Protein AF-A0A1Y2UFZ8-F1 (afdb_monomer_lite)

Radius of gyration: 57.1 Å; chains: 1; bounding box: 118×40×156 Å

Secondary structure (DSSP, 8-state):
-HHHHHHHHHHHHHHHHHHHHHHHHHHHHHHHHHHHHHHHHHHHHHHHHHHHHHHHHHHHHHHHHHHHHHHHHHHHHHHHHHHHHHHHHHHHHHHHHHHHHHHHHHHHHHHHHHHHTT---HHHHHHHHHHHHHHHHHHHTTSHHHHHHHHH-S-TT---HHHHHHHHHHHHHHHTT-HHHHHHHHHHHHHHHHTT--HHHHHHHHHHHHSTT--

Structure (mmCIF, N/CA/C/O backbone):
data_AF-A0A1Y2UFZ8-F1
#
_entry.id   AF-A0A1Y2UFZ8-F1
#
loop_
_atom_site.group_PDB
_atom_site.id
_atom_site.type_symbol
_atom_site.label_atom_id
_atom_site.label_alt_id
_atom_site.label_comp_id
_atom_site.label_asym_id
_atom_site.label_entity_id
_atom_site.label_seq_id
_atom_site.pdbx_PDB_ins_code
_atom_site.Cartn_x
_atom_site.Cartn_y
_atom_site.Cartn_z
_atom_site.occupancy
_atom_site.B_iso_or_equiv
_atom_site.auth_seq_id
_atom_site.auth_comp_id
_atom_site.auth_asym_id
_atom_site.auth_atom_id
_atom_site.pdbx_PDB_model_num
ATOM 1 N N . MET A 1 1 ? -72.849 -12.181 103.476 1.00 57.41 1 MET A N 1
ATOM 2 C CA . MET A 1 1 ? -71.500 -11.683 103.109 1.00 57.41 1 MET A CA 1
ATOM 3 C C . MET A 1 1 ? -70.470 -12.794 102.887 1.00 57.41 1 MET A C 1
ATOM 5 O O . MET A 1 1 ? -69.780 -12.738 101.881 1.00 57.41 1 MET A O 1
ATOM 9 N N . ILE A 1 2 ? -70.402 -13.834 103.729 1.00 63.91 2 ILE A N 1
ATOM 10 C CA . ILE A 1 2 ? -69.414 -14.933 103.605 1.00 63.91 2 ILE A CA 1
ATOM 11 C C . ILE A 1 2 ? -69.479 -15.689 102.257 1.00 63.91 2 ILE A C 1
ATOM 13 O O . ILE A 1 2 ? -68.446 -15.952 101.649 1.00 63.91 2 ILE A O 1
ATOM 17 N N . LEU A 1 3 ? -70.678 -15.954 101.722 1.00 63.03 3 LEU A N 1
ATOM 18 C CA . LEU A 1 3 ? -70.858 -16.612 100.413 1.00 63.03 3 LEU A CA 1
ATOM 19 C C . LEU A 1 3 ? -70.327 -15.792 99.221 1.00 63.03 3 LEU A C 1
ATOM 21 O O . LEU A 1 3 ? -69.833 -16.358 98.249 1.00 63.03 3 LEU A O 1
ATOM 25 N N . LEU A 1 4 ? -70.397 -14.459 99.293 1.00 66.31 4 LEU A N 1
ATOM 26 C CA . LEU A 1 4 ? -69.811 -13.567 98.284 1.00 66.31 4 LEU A CA 1
ATOM 27 C C . LE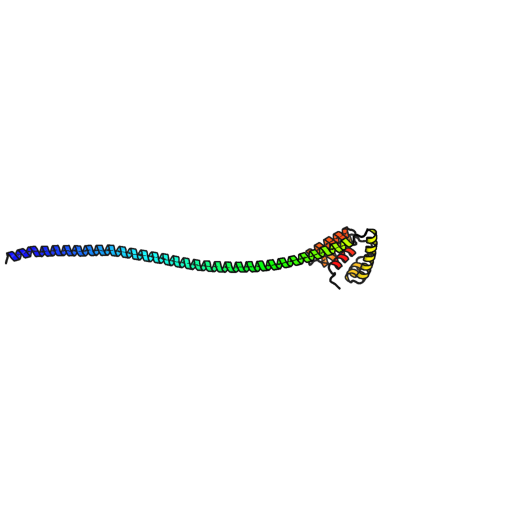U A 1 4 ? -68.279 -13.573 98.369 1.00 66.31 4 LEU A C 1
ATOM 29 O O . LEU A 1 4 ? -67.618 -13.532 97.335 1.00 66.31 4 LEU A O 1
ATOM 33 N N . PHE A 1 5 ? -67.728 -13.697 99.578 1.00 70.44 5 PHE A N 1
ATOM 34 C CA . PHE A 1 5 ? -66.286 -13.735 99.814 1.00 70.44 5 PHE A CA 1
ATOM 35 C C . PHE A 1 5 ? -65.639 -14.990 99.209 1.00 70.44 5 PHE A C 1
ATOM 37 O O . PHE A 1 5 ? -64.697 -14.875 98.432 1.00 70.44 5 PHE A O 1
ATOM 44 N N . PHE A 1 6 ? -66.206 -16.180 99.447 1.00 71.69 6 PHE A N 1
ATOM 45 C CA . PHE A 1 6 ? -65.718 -17.428 98.834 1.00 71.69 6 PHE A CA 1
ATOM 46 C C . PHE A 1 6 ? -65.830 -17.431 97.304 1.00 71.69 6 PHE A C 1
ATOM 48 O O . PHE A 1 6 ? -64.959 -17.956 96.610 1.00 71.69 6 PHE A O 1
ATOM 55 N N . ARG A 1 7 ? -66.877 -16.798 96.761 1.00 72.25 7 ARG A N 1
ATOM 56 C CA . ARG A 1 7 ? -67.083 -16.691 95.312 1.00 72.25 7 ARG A CA 1
ATOM 57 C C . ARG A 1 7 ? -66.015 -15.827 94.638 1.00 72.25 7 ARG A C 1
ATOM 59 O O . ARG A 1 7 ? -65.608 -16.138 93.521 1.00 72.25 7 ARG A O 1
ATOM 66 N N . TRP A 1 8 ? -65.550 -14.775 95.311 1.00 74.81 8 TRP A N 1
ATOM 67 C CA . TRP A 1 8 ? -64.429 -13.957 94.847 1.00 74.81 8 TRP A CA 1
ATOM 68 C C . TRP A 1 8 ? -63.075 -14.630 95.088 1.00 74.81 8 TRP A C 1
ATOM 70 O O . TRP A 1 8 ? -62.232 -14.570 94.199 1.00 74.81 8 TRP A O 1
ATOM 80 N N . LEU A 1 9 ? -62.900 -15.352 96.201 1.00 77.06 9 LEU A N 1
ATOM 81 C CA . LEU A 1 9 ? -61.668 -16.086 96.522 1.00 77.06 9 LEU A CA 1
ATOM 82 C C . LEU A 1 9 ? -61.289 -17.119 95.445 1.00 77.06 9 LEU A C 1
ATOM 84 O O . LEU A 1 9 ? -60.112 -17.306 95.167 1.00 77.06 9 LEU A O 1
ATOM 88 N N . LEU A 1 10 ? -62.283 -17.757 94.815 1.00 73.69 10 LEU A N 1
ATOM 89 C CA . LEU A 1 10 ? -62.080 -18.704 93.710 1.00 73.69 10 LEU A CA 1
ATOM 90 C C . LEU A 1 10 ? -61.987 -18.031 92.331 1.00 73.69 10 LEU A C 1
ATOM 92 O O . LEU A 1 10 ? -61.214 -18.477 91.487 1.00 73.69 10 LEU A O 1
ATOM 96 N N . ARG A 1 11 ? -62.752 -16.960 92.070 1.00 76.00 11 ARG A N 1
ATOM 97 C CA . ARG A 1 11 ? -62.773 -16.299 90.748 1.00 76.00 11 ARG A CA 1
ATOM 98 C C . ARG A 1 11 ? -61.543 -15.445 90.458 1.00 76.00 11 ARG A C 1
ATOM 100 O O . ARG A 1 11 ? -61.109 -15.413 89.312 1.00 76.00 11 ARG A O 1
ATOM 107 N N . LEU A 1 12 ? -61.011 -14.742 91.456 1.00 78.44 12 LEU A N 1
ATOM 108 C CA . LEU A 1 12 ? -59.873 -13.829 91.280 1.00 78.44 12 LEU A CA 1
ATOM 109 C C . LEU A 1 12 ? -58.597 -14.552 90.812 1.00 78.44 12 LEU A C 1
ATOM 111 O O . LEU A 1 12 ? -58.010 -14.111 89.824 1.00 78.44 12 LEU A O 1
ATOM 115 N N . PRO A 1 13 ? -58.195 -15.681 91.430 1.00 79.69 13 PRO A N 1
ATOM 116 C CA . PRO A 1 13 ? -57.039 -16.450 90.976 1.00 79.69 13 PRO A CA 1
ATOM 117 C C . PRO A 1 13 ? -57.238 -17.004 89.565 1.00 79.69 13 PRO A C 1
ATOM 119 O O . PRO A 1 13 ? -56.329 -16.933 88.747 1.00 79.69 13 PRO A O 1
ATOM 122 N N . LEU A 1 14 ? -58.442 -17.497 89.256 1.00 80.19 14 LEU A N 1
ATOM 123 C CA . LEU A 1 14 ? -58.792 -18.017 87.931 1.00 80.19 14 LEU A CA 1
ATOM 124 C C . LEU A 1 14 ? -58.700 -16.940 86.841 1.00 80.19 14 LEU A C 1
ATOM 126 O O . LEU A 1 14 ? -58.144 -17.193 85.776 1.00 80.19 14 LEU A O 1
ATOM 130 N N . LEU A 1 15 ? -59.190 -15.729 87.113 1.00 81.06 15 LEU A N 1
ATOM 131 C CA . LEU A 1 15 ? -59.093 -14.594 86.190 1.00 81.06 15 LEU A CA 1
ATOM 132 C C . LEU A 1 15 ? -57.645 -14.141 85.975 1.00 81.06 15 LEU A C 1
ATOM 134 O O . LEU A 1 15 ? -57.262 -13.862 84.841 1.00 81.06 15 LEU A O 1
ATOM 138 N N . LEU A 1 16 ? -56.832 -14.112 87.035 1.00 80.88 16 LEU A N 1
ATOM 139 C CA . LEU A 1 16 ? -55.404 -13.804 86.934 1.00 80.88 16 LEU A CA 1
ATOM 140 C C . LEU A 1 16 ? -54.656 -14.844 86.095 1.00 80.88 16 LEU A C 1
ATOM 142 O O . LEU A 1 16 ? -53.843 -14.470 85.255 1.00 80.88 16 LEU A O 1
ATOM 146 N N . LEU A 1 17 ? -54.964 -16.129 86.279 1.00 82.25 17 LEU A N 1
ATOM 147 C CA . LEU A 1 17 ? -54.323 -17.226 85.552 1.00 82.25 17 LEU A CA 1
ATOM 148 C C . LEU A 1 17 ? -54.680 -17.213 84.059 1.00 82.25 17 LEU A C 1
ATOM 150 O O . LEU A 1 17 ? -53.820 -17.394 83.203 1.00 82.25 17 LEU A O 1
ATOM 154 N N . ILE A 1 18 ? -55.944 -16.939 83.729 1.00 83.19 18 ILE A N 1
ATOM 155 C CA . ILE A 1 18 ? -56.381 -16.770 82.335 1.00 83.19 18 ILE A CA 1
ATOM 156 C C . ILE A 1 18 ? -55.729 -15.523 81.718 1.00 83.19 18 ILE A C 1
ATOM 158 O O . ILE A 1 18 ? -55.279 -15.564 80.573 1.00 83.19 18 ILE A O 1
ATOM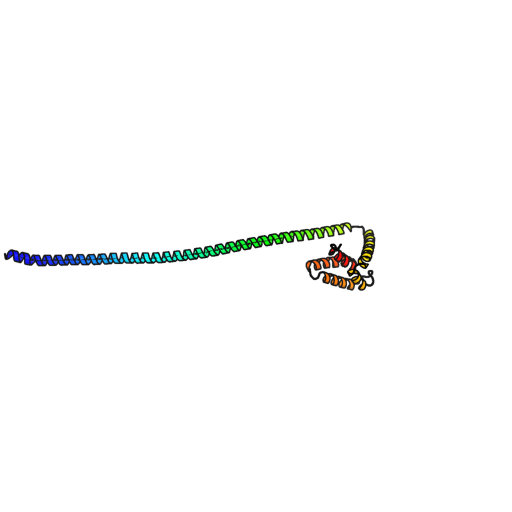 162 N N . GLY A 1 19 ? -55.625 -14.432 82.484 1.00 78.69 19 GLY A N 1
ATOM 163 C CA . GLY A 1 19 ? -54.974 -13.198 82.051 1.00 78.69 19 GLY A CA 1
ATOM 164 C C . GLY A 1 19 ? -53.490 -13.381 81.726 1.00 78.69 19 GLY A C 1
ATOM 165 O O . GLY A 1 19 ? -53.033 -12.925 80.680 1.00 78.69 19 GLY A O 1
ATOM 166 N N . THR A 1 20 ? -52.734 -14.094 82.565 1.00 81.88 20 THR A N 1
ATOM 167 C CA . THR A 1 20 ? -51.306 -14.350 82.316 1.00 81.88 20 THR A CA 1
ATOM 168 C C . THR A 1 20 ? -51.078 -15.274 81.123 1.00 81.88 20 THR A C 1
ATOM 170 O O . THR A 1 20 ? -50.155 -15.031 80.346 1.00 81.88 20 THR A O 1
ATOM 173 N N . ILE A 1 21 ? -51.938 -16.277 80.916 1.00 83.31 21 ILE A N 1
ATOM 174 C CA . ILE A 1 21 ? -51.879 -17.153 79.735 1.00 83.31 21 ILE A CA 1
ATOM 175 C C . ILE A 1 21 ? -52.144 -16.356 78.448 1.00 83.31 21 ILE A C 1
ATOM 177 O O . ILE A 1 21 ? -51.395 -16.491 77.480 1.00 83.31 21 ILE A O 1
ATOM 181 N N . LEU A 1 22 ? -53.162 -15.489 78.442 1.00 82.50 22 LEU A N 1
ATOM 182 C CA . LEU A 1 22 ? -53.485 -14.632 77.295 1.00 82.50 22 LEU A CA 1
ATOM 183 C C . LEU A 1 22 ? -52.344 -13.670 76.950 1.00 82.50 22 LEU A C 1
ATOM 185 O O . LEU A 1 22 ? -51.963 -13.554 75.786 1.00 82.50 22 LEU A O 1
ATOM 189 N N . VAL A 1 23 ? -51.765 -13.014 77.958 1.00 82.56 23 VAL A N 1
ATOM 190 C CA . VAL A 1 23 ? -50.624 -12.108 77.761 1.00 82.56 23 VAL A CA 1
ATOM 191 C C . VAL A 1 23 ? -49.388 -12.878 77.282 1.00 82.56 23 VAL A C 1
ATOM 193 O O . VAL A 1 23 ? -48.702 -12.425 76.368 1.00 82.56 23 VAL A O 1
ATOM 196 N N . GLY A 1 24 ? -49.133 -14.073 77.824 1.00 79.88 24 GLY A N 1
ATOM 197 C CA . GLY A 1 24 ? -48.045 -14.945 77.378 1.00 79.88 24 GLY A CA 1
ATOM 198 C C . GLY A 1 24 ? -48.183 -15.376 75.914 1.00 79.88 24 GLY A C 1
ATOM 199 O O . GLY A 1 24 ? -47.204 -15.328 75.168 1.00 79.88 24 GLY A O 1
ATOM 200 N N . MET A 1 25 ? -49.397 -15.724 75.470 1.00 81.44 25 MET A N 1
ATOM 201 C CA . MET A 1 25 ? -49.670 -16.037 74.061 1.00 81.44 25 MET A CA 1
ATOM 202 C C . MET A 1 25 ? -49.497 -14.821 73.148 1.00 81.44 25 MET A C 1
ATOM 204 O O . MET A 1 25 ? -48.920 -14.956 72.070 1.00 81.44 25 MET A O 1
ATOM 208 N N . LEU A 1 26 ? -49.948 -13.635 73.568 1.00 78.94 26 LEU A N 1
ATOM 209 C CA . LEU A 1 26 ? -49.767 -12.390 72.811 1.00 78.94 26 LEU A CA 1
ATOM 210 C C . LEU A 1 26 ? -48.286 -12.040 72.625 1.00 78.94 26 LEU A C 1
ATOM 212 O O . LEU A 1 26 ? -47.861 -11.711 71.521 1.00 78.94 26 LEU A O 1
ATOM 216 N N . ILE A 1 27 ? -47.477 -12.168 73.678 1.00 78.88 27 ILE A N 1
ATOM 217 C CA . ILE A 1 27 ? -46.032 -11.915 73.594 1.00 78.88 27 ILE A CA 1
ATOM 218 C C . ILE A 1 27 ? -45.345 -12.974 72.719 1.00 78.88 27 ILE A C 1
ATOM 220 O O . ILE A 1 27 ? -44.505 -12.632 71.886 1.00 78.88 27 ILE A O 1
ATOM 224 N N . GLY A 1 28 ? -45.707 -14.252 72.877 1.00 73.88 28 GLY A N 1
ATOM 225 C CA . GLY A 1 28 ? -45.142 -15.351 72.091 1.00 73.88 28 GLY A CA 1
ATOM 226 C C . GLY A 1 28 ? -45.427 -15.216 70.594 1.00 73.88 28 GLY A C 1
ATOM 227 O O . GLY A 1 28 ? -44.508 -15.289 69.781 1.00 73.88 28 GLY A O 1
ATOM 228 N N . THR A 1 29 ? -46.684 -14.949 70.233 1.00 75.00 29 THR A N 1
ATOM 229 C CA . THR A 1 29 ? -47.103 -14.735 68.838 1.00 75.00 29 THR A CA 1
ATOM 230 C C . THR A 1 29 ? -46.458 -13.495 68.232 1.00 75.00 29 THR A C 1
ATOM 232 O O . THR A 1 29 ? -45.937 -13.585 67.125 1.00 75.00 29 THR A O 1
ATOM 235 N N . TYR A 1 30 ? -46.396 -12.376 68.961 1.00 73.44 30 TYR A N 1
ATOM 236 C CA . TYR A 1 30 ? -45.721 -11.165 68.489 1.00 73.44 30 TYR A CA 1
ATOM 237 C C . TYR A 1 30 ? -44.240 -11.418 68.185 1.00 73.44 30 TYR A C 1
ATOM 239 O O . TYR A 1 30 ? -43.755 -11.046 67.120 1.00 73.44 30 TYR A O 1
ATOM 247 N N . LYS A 1 31 ? -43.537 -12.125 69.079 1.00 72.19 31 LYS A N 1
ATOM 248 C CA . LYS A 1 31 ? -42.112 -12.442 68.919 1.00 72.19 31 LYS A CA 1
ATOM 249 C C . LYS A 1 31 ? -41.849 -13.345 67.709 1.00 72.19 31 LYS A C 1
ATOM 251 O O . LYS A 1 31 ? -40.905 -13.096 66.961 1.00 72.19 31 LYS A O 1
ATOM 256 N N . ILE A 1 32 ? -42.703 -14.349 67.492 1.00 70.19 32 ILE A N 1
ATOM 257 C CA . ILE A 1 32 ? -42.652 -15.228 66.313 1.00 70.19 32 ILE A CA 1
ATOM 258 C C . ILE A 1 32 ? -42.887 -14.413 65.036 1.00 70.19 32 ILE A C 1
ATOM 260 O O . ILE A 1 32 ? -42.110 -14.512 64.090 1.00 70.19 32 ILE A O 1
ATOM 264 N N . LEU A 1 33 ? -43.909 -13.556 65.029 1.00 66.56 33 LEU A N 1
ATOM 265 C CA . LEU A 1 33 ? -44.276 -12.754 63.864 1.00 66.56 33 LEU A CA 1
ATOM 266 C C . LEU A 1 33 ? -43.158 -11.779 63.473 1.00 66.56 33 LEU A C 1
ATOM 268 O O . LEU A 1 33 ? -42.822 -11.678 62.297 1.00 66.56 33 LEU A O 1
ATOM 272 N N . THR A 1 34 ? -42.520 -11.133 64.454 1.00 65.44 34 THR A N 1
ATOM 273 C CA . THR A 1 34 ? -41.362 -10.258 64.214 1.00 65.44 34 THR A CA 1
ATOM 274 C C . THR A 1 34 ? -40.112 -11.005 63.756 1.00 65.44 34 THR A C 1
ATOM 276 O O . THR A 1 34 ? -39.321 -10.431 63.013 1.00 65.44 34 THR A O 1
ATOM 279 N N . HIS A 1 35 ? -39.920 -12.263 64.168 1.00 68.38 35 HIS A N 1
ATOM 280 C CA . HIS A 1 35 ? -38.771 -13.059 63.732 1.00 68.38 35 HIS A CA 1
ATOM 281 C C . HIS A 1 35 ? -38.908 -13.457 62.260 1.00 68.38 35 HIS A C 1
ATOM 283 O O . HIS A 1 35 ? -37.982 -13.234 61.490 1.00 68.38 35 HIS A O 1
ATOM 289 N N . PHE A 1 36 ? -40.077 -13.961 61.851 1.00 65.75 36 PHE A N 1
ATOM 290 C CA . PHE A 1 36 ? -40.323 -14.338 60.455 1.00 65.75 36 PHE A CA 1
ATOM 291 C C . PHE A 1 36 ? -40.326 -13.124 59.515 1.00 65.75 36 PHE A C 1
ATOM 293 O O . PHE A 1 36 ? -39.654 -13.141 58.490 1.00 65.75 36 PHE A O 1
ATOM 300 N N . TRP A 1 37 ? -40.998 -12.028 59.890 1.00 64.12 37 TRP A N 1
ATOM 301 C CA . TRP A 1 37 ? -41.003 -10.809 59.070 1.00 64.12 37 TRP A CA 1
ATOM 302 C C . TRP A 1 37 ? -39.638 -10.117 59.010 1.00 64.12 37 TRP A C 1
ATOM 304 O O . TRP A 1 37 ? -39.284 -9.543 57.983 1.00 64.12 37 TRP A O 1
ATOM 314 N N . GLY A 1 38 ? -38.867 -10.143 60.100 1.00 64.56 38 GLY A N 1
ATOM 315 C CA . GLY A 1 38 ? -37.532 -9.549 60.131 1.00 64.56 38 GLY A CA 1
ATOM 316 C C . GLY A 1 38 ? -36.540 -10.285 59.229 1.00 64.56 38 GLY A C 1
ATOM 317 O O . GLY A 1 38 ? -35.739 -9.641 58.556 1.00 64.56 38 GLY A O 1
ATOM 318 N N . GLU A 1 39 ? -36.619 -11.615 59.190 1.00 70.38 39 GLU A N 1
ATOM 319 C CA . GLU A 1 39 ? -35.728 -12.473 58.404 1.00 70.38 39 GLU A CA 1
ATOM 320 C C . GLU A 1 39 ? -36.017 -12.360 56.896 1.00 70.38 39 GLU A C 1
ATOM 322 O O . GLU A 1 39 ? -35.088 -12.113 56.124 1.00 70.38 39 GLU A O 1
ATOM 327 N N . ASP A 1 40 ? -37.294 -12.367 56.491 1.00 74.56 40 ASP A N 1
ATOM 328 C CA . ASP A 1 40 ? -37.710 -12.158 55.092 1.00 74.56 40 ASP A CA 1
ATOM 329 C C . ASP A 1 40 ? -37.301 -10.772 54.561 1.00 74.56 40 ASP A C 1
ATOM 331 O O . ASP A 1 40 ? -36.763 -10.639 53.457 1.00 74.56 40 ASP A O 1
ATOM 335 N N . VAL A 1 41 ? -37.505 -9.716 55.360 1.00 71.06 41 VAL A N 1
ATOM 336 C CA . VAL A 1 41 ? -37.126 -8.347 54.970 1.00 71.06 41 VAL A CA 1
ATOM 337 C C . VAL A 1 41 ? -35.608 -8.217 54.847 1.00 71.06 41 VAL A C 1
ATOM 339 O O . VAL A 1 41 ? -35.116 -7.573 53.916 1.00 71.06 41 VAL A O 1
ATOM 342 N N . PHE A 1 42 ? -34.844 -8.830 55.753 1.00 70.81 42 PHE A N 1
ATOM 343 C CA . PHE A 1 42 ? -33.386 -8.785 55.695 1.00 70.81 42 PHE A CA 1
ATOM 344 C C . PHE A 1 42 ? -32.851 -9.543 54.477 1.00 70.81 42 PHE A C 1
ATOM 346 O O . PHE A 1 42 ? -31.975 -9.035 53.770 1.00 70.81 42 PHE A O 1
ATOM 353 N N . GLU A 1 43 ? -33.413 -10.716 54.178 1.00 78.38 43 GLU A N 1
ATOM 354 C CA . GLU A 1 43 ? -33.043 -11.486 52.994 1.00 78.38 43 GLU A CA 1
ATOM 355 C C . GLU A 1 43 ? -33.357 -10.714 51.703 1.00 78.38 43 GLU A C 1
ATOM 357 O O . GLU A 1 43 ? -32.536 -10.666 50.780 1.00 78.38 43 GLU A O 1
ATOM 362 N N . GLU A 1 44 ? -34.499 -10.024 51.643 1.00 78.69 44 GLU A N 1
ATOM 363 C CA . GLU A 1 44 ? -34.854 -9.213 50.482 1.00 78.69 44 GLU A CA 1
ATOM 364 C C . GLU A 1 44 ? -33.922 -8.002 50.305 1.00 78.69 44 GLU A C 1
ATOM 366 O O . GLU A 1 44 ? -33.487 -7.717 49.182 1.00 78.69 44 GLU A O 1
ATOM 371 N N . VAL A 1 45 ? -33.541 -7.325 51.394 1.00 79.19 45 VAL A N 1
ATOM 372 C CA . VAL A 1 45 ? -32.561 -6.224 51.365 1.00 79.19 45 VAL A CA 1
ATOM 373 C C . VAL A 1 45 ? -31.197 -6.714 50.875 1.00 79.19 45 VAL A C 1
ATOM 375 O O . VAL A 1 45 ? -30.586 -6.069 50.018 1.00 79.19 45 VAL A O 1
ATOM 378 N N . VAL A 1 46 ? -30.730 -7.873 51.350 1.00 83.06 46 VAL A N 1
ATOM 379 C CA . VAL A 1 46 ? -29.470 -8.478 50.888 1.00 83.06 46 VAL A CA 1
ATOM 380 C C . VAL A 1 46 ? -29.553 -8.825 49.399 1.00 83.06 46 VAL A C 1
ATOM 382 O O . VAL A 1 46 ? -28.663 -8.442 48.636 1.00 83.06 46 VAL A O 1
ATOM 385 N N . ARG A 1 47 ? -30.648 -9.449 48.942 1.00 87.69 47 ARG A N 1
ATOM 386 C CA . ARG A 1 47 ? -30.861 -9.760 47.516 1.00 87.69 47 ARG A CA 1
ATOM 387 C C . ARG A 1 47 ? -30.911 -8.507 46.637 1.00 87.69 47 ARG A C 1
ATOM 389 O O . ARG A 1 47 ? -30.437 -8.552 45.500 1.00 87.69 47 ARG A O 1
ATOM 396 N N . ARG A 1 48 ? -31.491 -7.398 47.112 1.00 85.06 48 ARG A N 1
ATOM 397 C CA . ARG A 1 48 ? -31.499 -6.118 46.376 1.00 85.06 48 ARG A CA 1
ATOM 398 C C . ARG A 1 48 ? -30.101 -5.519 46.285 1.00 85.06 48 ARG A C 1
ATOM 400 O O . ARG A 1 48 ? -29.687 -5.138 45.194 1.00 85.06 48 ARG A O 1
ATOM 407 N N . LYS A 1 49 ? -29.345 -5.527 47.383 1.00 87.12 49 LYS A N 1
ATOM 408 C CA . LYS A 1 49 ? -27.966 -5.020 47.421 1.00 87.12 49 LYS A CA 1
ATOM 409 C C . LYS A 1 49 ? -27.023 -5.830 46.524 1.00 87.12 49 LYS A C 1
ATOM 411 O O . LYS A 1 49 ? -26.154 -5.264 45.864 1.00 87.12 49 LYS A O 1
ATOM 416 N N . GLU A 1 50 ? -27.216 -7.147 46.456 1.00 90.75 50 GLU A N 1
ATOM 417 C CA . GLU A 1 50 ? -26.473 -8.025 45.545 1.00 90.75 50 GLU A CA 1
ATOM 418 C C . GLU A 1 50 ? -26.817 -7.723 44.077 1.00 90.75 50 GLU A C 1
ATOM 420 O O . GLU A 1 50 ? -25.923 -7.584 43.240 1.00 90.75 50 GLU A O 1
ATOM 425 N N . ARG A 1 51 ? -28.107 -7.524 43.764 1.00 91.56 51 ARG A N 1
ATOM 426 C CA . ARG A 1 51 ? -28.546 -7.099 42.426 1.00 91.56 51 ARG A CA 1
ATOM 427 C C . ARG A 1 51 ? -27.972 -5.738 42.033 1.00 91.56 51 ARG A C 1
ATOM 429 O O . ARG A 1 51 ? -27.487 -5.608 40.915 1.00 91.56 51 ARG A O 1
ATOM 436 N N . GLU A 1 52 ? -27.960 -4.756 42.932 1.00 90.31 52 GLU A N 1
ATOM 437 C CA . GLU A 1 52 ? -27.351 -3.441 42.682 1.00 90.31 52 GLU A CA 1
ATOM 438 C C . GLU A 1 52 ? -25.851 -3.541 42.382 1.00 90.31 52 GLU A C 1
ATOM 440 O O . GLU A 1 52 ? -25.370 -2.897 41.448 1.00 90.31 52 GLU A O 1
ATOM 445 N N . LYS A 1 53 ? -25.109 -4.389 43.108 1.00 93.75 53 LYS A N 1
ATOM 446 C CA . LYS A 1 53 ? -23.689 -4.655 42.816 1.00 93.75 53 LYS A CA 1
ATOM 447 C C . LYS A 1 53 ? -23.482 -5.290 41.442 1.00 93.75 53 LYS A C 1
ATOM 449 O O . LYS A 1 53 ? -22.558 -4.918 40.724 1.00 93.75 53 LYS A O 1
ATOM 454 N N . GLN A 1 54 ? -24.323 -6.249 41.061 1.00 93.75 54 GLN A N 1
ATOM 455 C CA . GLN A 1 54 ? -24.239 -6.861 39.731 1.00 93.75 54 GLN A CA 1
ATOM 456 C C . GLN A 1 54 ? -24.553 -5.846 38.627 1.00 93.75 54 GLN A C 1
ATOM 458 O O . GLN A 1 54 ? -23.895 -5.837 37.586 1.00 93.75 54 GLN A O 1
ATOM 463 N N . LEU A 1 55 ? -25.533 -4.973 38.860 1.00 93.56 55 LEU A N 1
ATOM 464 C CA . LEU A 1 55 ? -25.951 -3.947 37.911 1.00 93.56 55 LEU A CA 1
ATOM 465 C C . LEU A 1 55 ? -24.873 -2.868 37.747 1.00 93.56 55 LEU A C 1
ATOM 467 O O . LEU A 1 55 ? -24.550 -2.501 36.619 1.00 93.56 55 LEU A O 1
ATOM 471 N N . SER A 1 56 ? -24.242 -2.433 38.842 1.00 93.62 56 SER A N 1
ATOM 472 C CA . SER A 1 56 ? -23.126 -1.483 38.793 1.00 93.62 56 SER A CA 1
ATOM 473 C C . SER A 1 56 ? -21.899 -2.069 38.091 1.00 93.62 56 SER A C 1
ATOM 475 O O . SER A 1 56 ? -21.291 -1.387 37.265 1.00 93.62 56 SER A O 1
ATOM 477 N N . LYS A 1 57 ? -21.586 -3.352 38.325 1.00 95.94 57 LYS A N 1
ATOM 478 C CA . LYS A 1 57 ? -20.517 -4.057 37.603 1.00 95.94 57 LYS A CA 1
ATOM 479 C C . LYS A 1 57 ? -20.794 -4.107 36.098 1.00 95.94 57 LYS A C 1
ATOM 481 O O . LYS A 1 57 ? -19.927 -3.730 35.317 1.00 95.94 57 LYS A O 1
ATOM 486 N N . LYS A 1 58 ? -22.013 -4.480 35.690 1.00 94.62 58 LYS A N 1
ATOM 487 C CA . LYS A 1 58 ? -22.409 -4.487 34.270 1.00 94.62 58 LYS A CA 1
ATOM 488 C C . LYS A 1 58 ? -22.381 -3.094 33.643 1.00 94.62 58 LYS A C 1
ATOM 490 O O . LYS A 1 58 ? -21.963 -2.959 32.500 1.00 94.62 58 LYS A O 1
ATOM 495 N N . MET A 1 59 ? -22.791 -2.051 34.370 1.00 93.75 59 MET A N 1
ATOM 496 C CA . MET A 1 59 ? -22.683 -0.670 33.882 1.00 93.75 59 MET A CA 1
ATOM 497 C C . MET A 1 59 ? -21.229 -0.259 33.650 1.00 93.75 59 MET A C 1
ATOM 499 O O . MET A 1 59 ? -20.940 0.421 32.667 1.00 93.75 59 MET A O 1
ATOM 503 N N . GLN A 1 60 ? -20.320 -0.662 34.539 1.00 95.44 60 GLN A N 1
ATOM 504 C CA . GLN A 1 60 ? -18.898 -0.381 34.384 1.00 95.44 60 GLN A CA 1
ATOM 505 C C . GLN A 1 60 ? -18.310 -1.132 33.184 1.00 95.44 60 GLN A C 1
ATOM 507 O O . GLN A 1 60 ? -17.664 -0.513 32.344 1.00 95.44 60 GLN A O 1
ATOM 512 N N . GLU A 1 61 ? -18.611 -2.426 33.054 1.00 96.06 61 GLU A N 1
ATOM 513 C CA . GLU A 1 61 ? -18.210 -3.232 31.896 1.00 96.06 61 GLU A CA 1
ATOM 514 C C . GLU A 1 61 ? -18.729 -2.620 30.588 1.00 96.06 61 GLU A C 1
ATOM 516 O O . GLU A 1 61 ? -17.980 -2.522 29.621 1.00 96.06 61 GLU A O 1
ATOM 521 N N . ASN A 1 62 ? -19.977 -2.141 30.560 1.00 95.75 62 ASN A N 1
ATOM 522 C CA . ASN A 1 62 ? -20.551 -1.517 29.369 1.00 95.75 62 ASN A CA 1
ATOM 523 C C . ASN A 1 62 ? -19.829 -0.212 28.991 1.00 95.75 62 ASN A C 1
ATOM 525 O O . ASN A 1 62 ? -19.502 -0.007 27.826 1.00 95.75 62 ASN A O 1
ATOM 529 N N . LYS A 1 63 ? -19.487 0.634 29.973 1.00 95.62 63 LYS A N 1
ATOM 530 C CA . LYS A 1 63 ? -18.673 1.841 29.735 1.00 95.62 63 LYS A CA 1
ATOM 531 C C . LYS A 1 63 ? -17.281 1.505 29.203 1.00 95.62 63 LYS A C 1
ATOM 533 O O . LYS A 1 63 ? -16.753 2.221 28.353 1.00 95.62 63 LYS A O 1
ATOM 538 N N . ASP A 1 64 ? -16.670 0.436 29.704 1.00 96.19 64 ASP A N 1
ATOM 539 C CA . ASP A 1 64 ? -15.358 -0.004 29.233 1.00 96.19 64 ASP A CA 1
ATOM 540 C C . ASP A 1 64 ? -15.436 -0.560 27.802 1.00 96.19 64 ASP A C 1
ATOM 542 O O . ASP A 1 64 ? -14.552 -0.278 26.988 1.00 96.19 64 ASP A O 1
ATOM 546 N N . TRP A 1 65 ? -16.514 -1.271 27.458 1.00 95.12 65 TRP A N 1
ATOM 547 C CA . TRP A 1 65 ? -16.795 -1.699 26.086 1.00 95.12 65 TRP A CA 1
ATOM 548 C C . TRP A 1 65 ? -17.032 -0.522 25.141 1.00 95.12 65 TRP A C 1
ATOM 550 O O . TRP A 1 65 ? -16.436 -0.497 24.068 1.00 95.12 65 TRP A O 1
ATOM 560 N N . GLU A 1 66 ? -17.820 0.478 25.538 1.00 94.81 66 GLU A N 1
ATOM 561 C CA . GLU A 1 66 ? -18.036 1.698 24.748 1.00 94.81 66 GLU A CA 1
ATOM 562 C C . GLU A 1 66 ? -16.721 2.434 24.475 1.00 94.81 66 GLU A C 1
ATOM 564 O O . GLU A 1 66 ? -16.455 2.844 23.343 1.00 94.81 66 GLU A O 1
ATOM 569 N N . ARG A 1 67 ? -15.851 2.549 25.489 1.00 94.94 67 ARG A N 1
ATOM 570 C CA . ARG A 1 67 ? -14.515 3.133 25.313 1.00 94.94 67 ARG A CA 1
ATOM 571 C C . ARG A 1 67 ? -13.699 2.345 24.297 1.00 94.94 67 ARG A C 1
ATOM 573 O O . ARG A 1 67 ? -13.182 2.952 23.362 1.00 94.94 67 ARG A O 1
ATOM 580 N N . ARG A 1 68 ? -13.604 1.019 24.443 1.00 95.06 68 ARG A N 1
ATOM 581 C CA . ARG A 1 68 ? -12.869 0.158 23.495 1.00 95.06 68 ARG A CA 1
ATOM 582 C C . ARG A 1 68 ? -13.409 0.297 22.076 1.00 95.06 68 ARG A C 1
ATOM 584 O O . ARG A 1 68 ? -12.630 0.540 21.164 1.00 95.06 68 ARG A O 1
ATOM 591 N N . LEU A 1 69 ? -14.731 0.269 21.916 1.00 94.88 69 LEU A N 1
ATOM 592 C CA . LEU A 1 69 ? -15.383 0.445 20.622 1.00 94.88 69 LEU A CA 1
ATOM 593 C C . LEU A 1 69 ? -15.030 1.799 19.991 1.00 94.88 69 LEU A C 1
ATOM 595 O O . LEU A 1 69 ? -14.758 1.869 18.795 1.00 94.88 69 LEU A O 1
ATOM 599 N N . SER A 1 70 ? -14.988 2.873 20.786 1.00 93.81 70 SER A N 1
ATOM 600 C CA . SER A 1 70 ? -14.601 4.199 20.289 1.00 93.81 70 SER A CA 1
ATOM 601 C C . SER A 1 70 ? -13.141 4.249 19.818 1.00 93.81 70 SER A C 1
ATOM 603 O O . SER A 1 70 ? -12.847 4.849 18.782 1.00 93.81 70 SER A O 1
ATOM 605 N N . TYR A 1 71 ? -12.233 3.575 20.534 1.00 94.62 71 TYR A N 1
ATOM 606 C CA . TYR A 1 71 ? -10.829 3.461 20.141 1.00 94.62 71 TYR A CA 1
ATOM 607 C C . TYR A 1 71 ? -10.674 2.650 18.855 1.00 94.62 71 TYR A C 1
ATOM 609 O O . TYR A 1 71 ? -9.960 3.085 17.951 1.00 94.62 71 TYR A O 1
ATOM 617 N N . ASP A 1 72 ? -11.382 1.528 18.741 1.00 94.81 72 ASP A N 1
ATOM 618 C CA . ASP A 1 72 ? -11.351 0.673 17.555 1.00 94.81 72 ASP A CA 1
ATOM 619 C C . ASP A 1 72 ? -11.929 1.396 16.331 1.00 94.81 72 ASP A C 1
ATOM 621 O O . ASP A 1 72 ? -11.337 1.356 15.254 1.00 94.81 72 ASP A O 1
ATOM 625 N N . GLN A 1 73 ? -13.026 2.145 16.490 1.00 94.50 73 GLN A N 1
ATOM 626 C CA . GLN A 1 73 ? -13.581 2.984 15.423 1.00 94.50 73 GLN A CA 1
ATOM 627 C C . GLN A 1 73 ? -12.605 4.078 14.979 1.00 94.50 73 GLN A C 1
ATOM 629 O O . GLN A 1 73 ? -12.443 4.313 13.780 1.00 94.50 73 GLN A O 1
ATOM 634 N N . ALA A 1 74 ? -11.933 4.744 15.921 1.00 93.69 74 ALA A N 1
ATOM 635 C CA . ALA A 1 74 ? -10.924 5.746 15.591 1.00 93.69 74 ALA A CA 1
ATOM 636 C C . ALA A 1 74 ? -9.717 5.121 14.873 1.00 93.69 74 ALA A C 1
ATOM 638 O O . ALA A 1 74 ? -9.188 5.708 13.930 1.00 93.69 74 ALA A O 1
ATOM 639 N N . HIS A 1 75 ? -9.298 3.924 15.287 1.00 94.94 75 HIS A N 1
ATOM 640 C CA . HIS A 1 75 ? -8.225 3.184 14.635 1.00 94.94 75 HIS A CA 1
ATOM 641 C C . HIS A 1 75 ? -8.610 2.754 13.212 1.00 94.94 75 HIS A C 1
ATOM 643 O O . HIS A 1 75 ? -7.818 2.942 12.290 1.00 94.94 75 HIS A O 1
ATOM 649 N N . LEU A 1 76 ? -9.832 2.248 13.009 1.00 94.44 76 LEU A N 1
ATOM 650 C CA . LEU A 1 76 ? -10.349 1.894 11.684 1.00 94.44 76 LEU A CA 1
ATOM 651 C C . LEU A 1 76 ? -10.367 3.099 10.743 1.00 94.44 76 LEU A C 1
ATOM 653 O O . LEU A 1 76 ? -9.841 2.995 9.641 1.00 94.44 76 LEU A O 1
ATOM 657 N N . ARG A 1 77 ? -10.861 4.257 11.197 1.00 94.25 77 ARG A N 1
ATOM 658 C CA . ARG A 1 77 ? -10.855 5.485 10.382 1.00 94.25 77 ARG A CA 1
ATOM 659 C C . ARG A 1 77 ? -9.449 5.896 9.949 1.00 94.25 77 ARG A C 1
ATOM 661 O O . ARG A 1 77 ? -9.239 6.198 8.781 1.00 94.25 77 ARG A O 1
ATOM 668 N N . ARG A 1 78 ? -8.462 5.838 10.852 1.00 93.25 78 ARG A N 1
ATOM 669 C CA . ARG A 1 78 ? -7.058 6.115 10.487 1.00 93.25 78 ARG A CA 1
ATOM 670 C C . ARG A 1 78 ? -6.536 5.127 9.445 1.00 93.25 78 ARG A C 1
ATOM 672 O O . ARG A 1 78 ? -5.845 5.526 8.517 1.00 93.25 78 ARG A O 1
ATOM 679 N N . LYS A 1 79 ? -6.874 3.840 9.574 1.00 93.56 79 LYS A N 1
ATOM 680 C CA . LYS A 1 79 ? -6.472 2.816 8.598 1.00 93.56 79 LYS A CA 1
ATOM 681 C C . LYS A 1 79 ? -7.146 3.006 7.240 1.00 93.56 79 LYS A C 1
ATOM 683 O O . LYS A 1 79 ? -6.512 2.768 6.216 1.00 93.56 79 LYS A O 1
ATOM 688 N N . GLU A 1 80 ? -8.393 3.463 7.216 1.00 94.06 80 GLU A N 1
ATOM 689 C CA . GLU A 1 80 ? -9.091 3.837 5.983 1.00 94.06 80 GLU A CA 1
ATOM 690 C C . GLU A 1 80 ? -8.425 5.037 5.294 1.00 94.06 80 GLU A C 1
ATOM 692 O O . GLU A 1 80 ? -8.214 5.000 4.081 1.00 94.06 80 GLU A O 1
ATOM 697 N N . GLU A 1 81 ? -8.025 6.060 6.056 1.00 94.06 81 GLU A N 1
ATOM 698 C CA . GLU A 1 81 ? -7.271 7.215 5.546 1.00 94.06 81 GLU A CA 1
ATOM 699 C C . GLU A 1 81 ? -5.894 6.805 4.994 1.00 94.06 81 GLU A C 1
ATOM 701 O O . GLU A 1 81 ? -5.539 7.189 3.878 1.00 94.06 81 GLU A O 1
ATOM 706 N N . GLU A 1 82 ? -5.144 5.962 5.714 1.00 93.19 82 GLU A N 1
ATOM 707 C CA . GLU A 1 82 ? -3.860 5.415 5.247 1.00 93.19 82 GLU A CA 1
ATOM 708 C C . GLU A 1 82 ? -4.017 4.632 3.930 1.00 93.19 82 GLU A C 1
ATOM 710 O O . GLU A 1 82 ? -3.210 4.777 3.007 1.00 93.19 82 GLU A O 1
ATOM 715 N N . LEU A 1 83 ? -5.072 3.818 3.806 1.00 94.25 83 LEU A N 1
ATOM 716 C CA . LEU A 1 83 ? -5.371 3.076 2.577 1.00 94.25 83 LEU A CA 1
ATOM 717 C C . LEU A 1 83 ? -5.748 3.999 1.413 1.00 94.25 83 LEU A C 1
ATOM 719 O O . LEU A 1 83 ? -5.391 3.711 0.265 1.00 94.25 83 LEU A O 1
ATOM 723 N N . ALA A 1 84 ? -6.464 5.091 1.684 1.00 93.31 84 ALA A N 1
ATOM 724 C CA . ALA A 1 84 ? -6.804 6.085 0.674 1.00 93.31 84 ALA A CA 1
ATOM 725 C C . ALA A 1 84 ? -5.547 6.796 0.141 1.00 93.31 84 ALA A C 1
ATOM 727 O O . ALA A 1 84 ? -5.371 6.875 -1.078 1.00 93.31 84 ALA A O 1
ATOM 728 N N . ASP A 1 85 ? -4.639 7.217 1.029 1.00 93.00 85 ASP A N 1
ATOM 729 C CA . ASP A 1 85 ? -3.364 7.846 0.653 1.00 93.00 85 ASP A CA 1
ATOM 730 C C . ASP A 1 85 ? -2.471 6.884 -0.151 1.00 93.00 85 ASP A C 1
ATOM 732 O O . ASP A 1 85 ? -1.933 7.238 -1.206 1.00 93.00 85 ASP A O 1
ATOM 736 N N . LEU A 1 86 ? -2.379 5.617 0.271 1.00 91.69 86 LEU A N 1
ATOM 737 C CA . LEU A 1 86 ? -1.658 4.586 -0.482 1.00 91.69 86 LEU A CA 1
ATOM 738 C C . LEU A 1 86 ? -2.242 4.387 -1.885 1.00 91.69 86 LEU A C 1
ATOM 740 O O . LEU A 1 86 ? -1.488 4.340 -2.859 1.00 91.69 86 LEU A O 1
ATOM 744 N N . ARG A 1 87 ? -3.571 4.311 -2.025 1.00 92.56 87 ARG A N 1
ATOM 745 C CA . ARG A 1 87 ? -4.221 4.205 -3.343 1.00 92.56 87 ARG A CA 1
ATOM 746 C C . ARG A 1 87 ? -3.904 5.400 -4.236 1.00 92.56 87 ARG A C 1
ATOM 748 O O . ARG A 1 87 ? -3.677 5.214 -5.432 1.00 92.56 87 ARG A O 1
ATOM 755 N N . GLU A 1 88 ? -3.868 6.611 -3.685 1.00 93.25 88 GLU A N 1
ATOM 756 C CA . GLU A 1 88 ? -3.502 7.800 -4.453 1.00 93.25 88 GLU A CA 1
ATOM 757 C C . GLU A 1 88 ? -2.039 7.745 -4.919 1.00 93.25 88 GLU A C 1
ATOM 759 O O . GLU A 1 88 ? -1.753 8.016 -6.090 1.00 93.25 88 GLU A O 1
ATOM 764 N N . LYS A 1 89 ? -1.120 7.319 -4.043 1.00 91.81 89 LYS A N 1
ATOM 765 C CA . LYS A 1 89 ? 0.298 7.111 -4.381 1.00 91.81 89 LYS A CA 1
ATOM 766 C C . LYS A 1 89 ? 0.476 6.077 -5.492 1.00 91.81 89 LYS A C 1
ATOM 768 O O . LYS A 1 89 ? 1.150 6.370 -6.479 1.00 91.81 89 LYS A O 1
ATOM 773 N N . PHE A 1 90 ? -0.188 4.923 -5.400 1.00 91.12 90 PHE A N 1
ATOM 774 C CA . PHE A 1 90 ? -0.164 3.906 -6.460 1.00 91.12 90 PHE A CA 1
ATOM 775 C C . PHE A 1 90 ? -0.714 4.441 -7.785 1.00 91.12 90 PHE A C 1
ATOM 777 O O . PHE A 1 90 ? -0.122 4.212 -8.836 1.00 91.12 90 PHE A O 1
ATOM 784 N N . LYS A 1 91 ? -1.800 5.222 -7.753 1.00 93.38 91 LYS A N 1
ATOM 785 C CA . LYS A 1 91 ? -2.361 5.841 -8.961 1.00 93.38 91 LYS A CA 1
ATOM 786 C C . LYS A 1 91 ? -1.378 6.810 -9.626 1.00 93.38 91 LYS A C 1
ATOM 788 O O . LYS A 1 91 ? -1.300 6.839 -10.852 1.00 93.38 91 LYS A O 1
ATOM 793 N N . LYS A 1 92 ? -0.635 7.601 -8.844 1.00 90.56 92 LYS A N 1
ATOM 794 C CA . LYS A 1 92 ? 0.414 8.499 -9.366 1.00 90.56 92 LYS A CA 1
ATOM 795 C C . LYS A 1 92 ? 1.580 7.710 -9.963 1.00 90.56 92 LYS A C 1
ATOM 797 O O . LYS A 1 92 ? 2.035 8.049 -11.050 1.00 90.56 92 LYS A O 1
ATOM 802 N N . MET A 1 93 ? 2.016 6.648 -9.288 1.00 90.94 93 MET A N 1
ATOM 803 C CA . MET A 1 93 ? 3.103 5.789 -9.761 1.00 90.94 93 MET A CA 1
ATOM 804 C C . MET A 1 93 ? 2.747 5.077 -11.071 1.00 90.94 93 MET A C 1
ATOM 806 O O . MET A 1 93 ? 3.538 5.122 -12.007 1.00 90.94 93 MET A O 1
ATOM 810 N N . ASN A 1 94 ? 1.540 4.512 -11.183 1.00 89.00 94 ASN A N 1
ATOM 811 C CA . ASN A 1 94 ? 1.088 3.862 -12.416 1.00 89.00 94 ASN A CA 1
ATOM 812 C C . ASN A 1 94 ? 1.054 4.838 -13.594 1.00 89.00 94 ASN A C 1
ATOM 814 O O . ASN A 1 94 ? 1.567 4.519 -14.655 1.00 89.00 94 ASN A O 1
ATOM 818 N N . LYS A 1 95 ? 0.551 6.064 -13.392 1.00 91.62 95 LYS A N 1
ATOM 819 C CA . LYS A 1 95 ? 0.592 7.098 -14.439 1.00 91.62 95 LYS A CA 1
ATOM 820 C C . LYS A 1 95 ? 2.014 7.422 -14.896 1.00 91.62 95 LYS A C 1
ATOM 822 O O . LYS A 1 95 ? 2.216 7.697 -16.071 1.00 91.62 95 LYS A O 1
ATOM 827 N N . LYS A 1 96 ? 2.982 7.437 -13.975 1.00 90.31 96 LYS A N 1
ATOM 828 C CA . LYS A 1 96 ? 4.389 7.677 -14.318 1.00 90.31 96 LYS A CA 1
ATOM 829 C C . LYS A 1 96 ? 4.947 6.528 -15.164 1.00 90.31 96 LYS A C 1
ATOM 831 O O . LYS A 1 96 ? 5.559 6.784 -16.191 1.00 90.31 96 LYS A O 1
ATOM 836 N N . LEU A 1 97 ? 4.673 5.288 -14.761 1.00 86.06 97 LEU A N 1
ATOM 837 C CA . LEU A 1 97 ? 5.050 4.089 -15.511 1.00 86.06 97 LEU A CA 1
ATOM 838 C C . LEU A 1 97 ? 4.422 4.057 -16.909 1.00 86.06 97 LEU A C 1
ATOM 840 O O . LEU A 1 97 ? 5.121 3.742 -17.863 1.00 86.06 97 LEU A O 1
ATOM 844 N N . ASP A 1 98 ? 3.149 4.432 -17.051 1.00 88.69 98 ASP A N 1
ATOM 845 C CA . ASP A 1 98 ? 2.485 4.504 -18.359 1.00 88.69 98 ASP A CA 1
ATOM 846 C C . ASP A 1 98 ?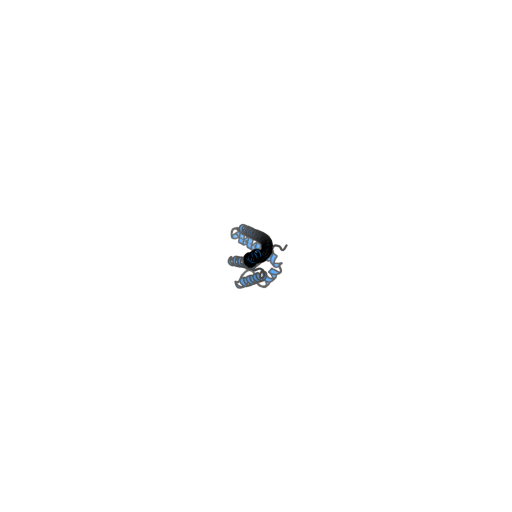 3.201 5.491 -19.299 1.00 88.69 98 ASP A C 1
ATOM 848 O O . ASP A 1 98 ? 3.438 5.176 -20.463 1.00 88.69 98 ASP A O 1
ATOM 852 N N . ILE A 1 99 ? 3.615 6.658 -18.785 1.00 88.75 99 ILE A N 1
ATOM 853 C CA . ILE A 1 99 ? 4.385 7.652 -19.554 1.00 88.75 99 ILE A CA 1
ATOM 854 C C . ILE A 1 99 ? 5.751 7.085 -19.969 1.00 88.75 99 ILE A C 1
ATOM 856 O O . ILE A 1 99 ? 6.130 7.202 -21.132 1.00 88.75 99 ILE A O 1
ATOM 860 N N . GLU A 1 100 ? 6.473 6.444 -19.044 1.00 82.06 100 GLU A N 1
ATOM 861 C CA . GLU A 1 100 ? 7.780 5.831 -19.329 1.00 82.06 100 GLU A CA 1
ATOM 862 C C . GLU A 1 100 ? 7.667 4.691 -20.362 1.00 82.06 100 GLU A C 1
ATOM 864 O O . GLU A 1 100 ? 8.533 4.537 -21.227 1.00 82.06 100 GLU A O 1
ATOM 869 N N . ILE A 1 101 ? 6.592 3.896 -20.310 1.00 86.31 101 ILE A N 1
ATOM 870 C CA . ILE A 1 101 ? 6.310 2.841 -21.294 1.00 86.31 101 ILE A CA 1
ATOM 871 C C . ILE A 1 101 ? 6.033 3.450 -22.670 1.00 86.31 101 ILE A C 1
ATOM 873 O O . ILE A 1 101 ? 6.591 2.977 -23.663 1.00 86.31 101 ILE A O 1
ATOM 877 N N . ASP A 1 102 ? 5.211 4.498 -22.742 1.00 86.88 102 ASP A N 1
ATOM 878 C CA . ASP A 1 102 ? 4.901 5.185 -23.997 1.00 86.88 102 ASP A CA 1
ATOM 879 C C . ASP A 1 102 ? 6.152 5.795 -24.640 1.00 86.88 102 ASP A C 1
ATOM 881 O O . ASP A 1 102 ? 6.329 5.713 -25.860 1.00 86.88 102 ASP A O 1
ATOM 885 N N . GLU A 1 103 ? 7.042 6.374 -23.835 1.00 81.69 103 GLU A N 1
ATOM 886 C CA . GLU A 1 103 ? 8.317 6.928 -24.288 1.00 81.69 103 GLU A CA 1
ATOM 887 C C . GLU A 1 103 ? 9.235 5.832 -24.845 1.00 81.69 103 GLU A C 1
ATOM 889 O O . GLU A 1 103 ? 9.691 5.924 -25.989 1.00 81.69 103 GLU A O 1
ATOM 894 N N . LYS A 1 104 ? 9.405 4.721 -24.116 1.00 75.06 104 LYS A N 1
ATOM 895 C CA . LYS A 1 104 ? 10.163 3.557 -24.606 1.00 75.06 104 LYS A CA 1
ATOM 896 C C . LYS A 1 104 ? 9.556 2.973 -25.884 1.00 75.06 104 LYS A C 1
ATOM 898 O O . LYS A 1 104 ? 10.284 2.615 -26.810 1.00 75.06 104 LYS A O 1
ATOM 903 N N . ALA A 1 105 ? 8.229 2.907 -25.983 1.00 82.56 105 ALA A N 1
ATOM 904 C CA . ALA A 1 105 ? 7.541 2.418 -27.175 1.00 82.56 105 ALA A CA 1
ATOM 905 C C . ALA A 1 105 ? 7.702 3.352 -28.389 1.00 82.56 105 ALA A C 1
ATOM 907 O O . ALA A 1 105 ? 7.690 2.881 -29.531 1.00 82.56 105 ALA A O 1
ATOM 908 N N . ARG A 1 106 ? 7.847 4.668 -28.181 1.00 78.94 106 ARG A N 1
ATOM 909 C CA . ARG A 1 106 ? 8.222 5.614 -29.248 1.00 78.94 106 ARG A CA 1
ATOM 910 C C . ARG A 1 106 ? 9.651 5.365 -29.715 1.00 78.94 106 ARG A C 1
ATOM 912 O O . ARG A 1 106 ? 9.829 5.100 -30.897 1.00 78.94 106 ARG A O 1
ATOM 919 N N . LEU A 1 107 ? 10.612 5.291 -28.794 1.00 71.69 107 LEU A N 1
ATOM 920 C CA . LEU A 1 107 ? 12.018 5.022 -29.122 1.00 71.69 107 LEU A CA 1
ATOM 921 C C . LEU A 1 107 ? 12.194 3.725 -29.927 1.00 71.69 107 LEU A C 1
ATOM 923 O O . LEU A 1 107 ? 12.912 3.695 -30.925 1.00 71.69 107 LEU A O 1
ATOM 927 N N . VAL A 1 108 ? 11.489 2.653 -29.548 1.00 72.25 108 VAL A N 1
ATOM 928 C CA . VAL A 1 108 ? 11.517 1.381 -30.291 1.00 72.25 108 VAL A CA 1
ATOM 929 C C . VAL A 1 108 ? 10.949 1.528 -31.706 1.00 72.25 108 VAL A C 1
ATOM 931 O O . VAL A 1 108 ? 11.479 0.923 -32.642 1.00 72.25 108 VAL A O 1
ATOM 934 N N . ARG A 1 109 ? 9.874 2.305 -31.889 1.00 77.31 109 ARG A N 1
ATOM 935 C CA . ARG A 1 109 ? 9.297 2.560 -33.219 1.00 77.31 109 ARG A CA 1
ATOM 936 C C . ARG A 1 109 ? 10.231 3.390 -34.087 1.00 77.31 109 ARG A C 1
ATOM 938 O O . ARG A 1 109 ? 10.458 3.005 -35.231 1.00 77.31 109 ARG A O 1
ATOM 945 N N . ASP A 1 110 ? 10.813 4.446 -33.535 1.00 71.75 110 ASP A N 1
ATOM 946 C CA . ASP A 1 110 ? 11.746 5.315 -34.253 1.00 71.75 110 ASP A CA 1
ATOM 947 C C . ASP A 1 110 ? 12.991 4.526 -34.689 1.00 71.75 110 ASP A C 1
ATOM 949 O O . ASP A 1 110 ? 13.414 4.601 -35.844 1.00 71.75 110 ASP A O 1
ATOM 953 N N . TRP A 1 111 ? 13.509 3.658 -33.812 1.00 69.38 111 TRP A N 1
ATOM 954 C CA . TRP A 1 111 ? 14.605 2.743 -34.135 1.00 69.38 111 TRP A CA 1
ATOM 955 C C . TRP A 1 111 ? 14.250 1.764 -35.262 1.00 69.38 111 TRP A C 1
ATOM 957 O O . TRP A 1 111 ? 15.051 1.549 -36.176 1.00 69.38 111 TRP A O 1
ATOM 967 N N . ARG A 1 112 ? 13.045 1.175 -35.238 1.00 66.06 112 ARG A N 1
ATOM 968 C CA . ARG A 1 112 ? 12.584 0.299 -36.329 1.00 66.06 112 ARG A CA 1
ATOM 969 C C . ARG A 1 112 ? 12.473 1.060 -37.640 1.00 66.06 112 ARG A C 1
ATOM 971 O O . ARG A 1 112 ? 12.958 0.562 -38.647 1.00 66.06 112 ARG A O 1
ATOM 978 N N . GLN A 1 113 ? 11.918 2.268 -37.626 1.00 67.00 113 GLN A N 1
ATOM 979 C CA . GLN A 1 113 ? 11.770 3.083 -38.828 1.00 67.00 113 GLN A CA 1
ATOM 980 C C . GLN A 1 113 ? 13.131 3.466 -39.431 1.00 67.00 113 GLN A C 1
ATOM 982 O O . GLN A 1 113 ? 13.309 3.367 -40.644 1.00 67.00 113 GLN A O 1
ATOM 987 N N . MET A 1 114 ? 14.122 3.826 -38.607 1.00 58.09 114 MET A N 1
ATOM 988 C CA . MET A 1 114 ? 15.490 4.084 -39.081 1.00 58.09 114 MET A CA 1
ATOM 989 C C . MET A 1 114 ? 16.143 2.844 -39.712 1.00 58.09 114 MET A C 1
ATOM 991 O O . MET A 1 114 ? 16.904 2.969 -40.672 1.00 58.09 114 MET A O 1
ATOM 995 N N . ASN A 1 115 ? 15.840 1.647 -39.205 1.00 57.12 115 ASN A N 1
ATOM 996 C CA . ASN A 1 115 ? 16.446 0.403 -39.682 1.00 57.12 11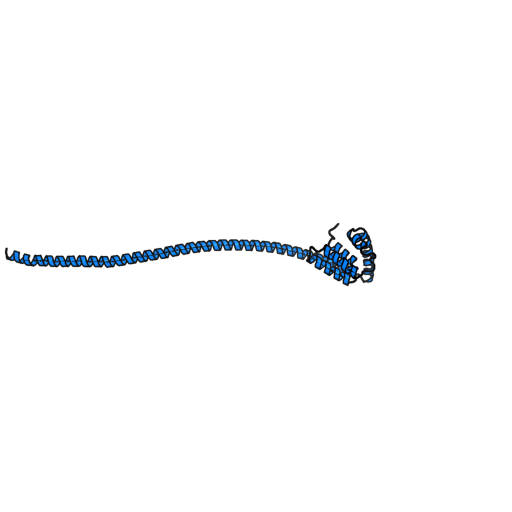5 ASN A CA 1
ATOM 997 C C . ASN A 1 115 ? 15.696 -0.265 -40.839 1.00 57.12 115 ASN A C 1
ATOM 999 O O . ASN A 1 115 ? 16.331 -0.910 -41.671 1.00 57.12 115 ASN A O 1
ATOM 1003 N N . GLU A 1 116 ? 14.381 -0.092 -40.949 1.00 54.25 116 GLU A N 1
ATOM 1004 C CA . GLU A 1 116 ? 13.601 -0.561 -42.101 1.00 54.25 116 GLU A CA 1
ATOM 1005 C C . GLU A 1 116 ? 13.963 0.227 -43.370 1.00 54.25 116 GLU A C 1
ATOM 1007 O O . GLU A 1 116 ? 14.086 -0.362 -44.444 1.00 54.25 116 GLU A O 1
ATOM 1012 N N . VAL A 1 117 ? 14.271 1.525 -43.244 1.00 50.81 117 VAL A N 1
ATOM 1013 C CA . VAL A 1 117 ? 14.790 2.361 -44.347 1.00 50.81 117 VAL A CA 1
ATOM 1014 C C . VAL A 1 117 ? 16.207 1.940 -44.788 1.00 50.81 117 VAL A C 1
ATOM 1016 O O . VAL A 1 117 ? 16.618 2.237 -45.907 1.00 50.81 117 VAL A O 1
ATOM 1019 N N . ASN A 1 118 ? 16.935 1.166 -43.975 1.00 48.44 118 ASN A N 1
ATOM 1020 C CA . ASN A 1 118 ? 18.253 0.622 -44.322 1.00 48.44 118 ASN A CA 1
ATOM 1021 C C . ASN A 1 118 ? 18.202 -0.700 -45.109 1.00 48.44 118 ASN A C 1
ATOM 1023 O O . ASN A 1 118 ? 19.247 -1.302 -45.348 1.00 48.44 118 ASN A O 1
ATOM 1027 N N . THR A 1 119 ? 17.040 -1.140 -45.595 1.00 48.00 119 THR A N 1
ATOM 1028 C CA . THR A 1 119 ? 16.913 -2.302 -46.500 1.00 48.00 119 THR A CA 1
ATOM 1029 C C . THR A 1 119 ? 17.293 -1.985 -47.959 1.00 48.00 119 THR A C 1
ATOM 1031 O O . THR A 1 119 ? 16.665 -2.454 -48.905 1.00 48.00 119 THR A O 1
ATOM 1034 N N . LEU A 1 120 ? 18.348 -1.194 -48.172 1.00 50.34 120 LEU A N 1
ATOM 1035 C CA . LEU A 1 120 ? 18.967 -1.047 -49.490 1.00 50.34 120 LEU A CA 1
ATOM 1036 C C . LEU A 1 120 ? 19.725 -2.337 -49.865 1.00 50.34 120 LEU A C 1
ATOM 1038 O O . LEU A 1 120 ? 20.291 -2.991 -48.986 1.00 50.34 120 LEU A O 1
ATOM 1042 N N . PRO A 1 121 ? 19.777 -2.721 -51.153 1.00 52.03 121 PRO A N 1
ATOM 1043 C CA . PRO A 1 121 ? 20.604 -3.835 -51.604 1.00 52.03 121 PRO A CA 1
ATOM 1044 C C . PRO A 1 121 ? 22.077 -3.615 -51.211 1.00 52.03 121 PRO A C 1
ATOM 1046 O O . PRO A 1 121 ? 22.576 -2.490 -51.238 1.00 52.03 121 PRO A O 1
ATOM 1049 N N . LEU A 1 122 ? 22.775 -4.701 -50.854 1.00 51.59 122 LEU A N 1
ATOM 1050 C CA . LEU A 1 122 ? 24.106 -4.723 -50.216 1.00 51.59 122 LEU A CA 1
ATOM 1051 C C . LEU A 1 122 ? 25.146 -3.768 -50.853 1.00 51.59 122 LEU A C 1
ATOM 1053 O O . LEU A 1 122 ? 25.987 -3.208 -50.156 1.00 51.59 122 LEU A O 1
ATOM 1057 N N . ASN A 1 123 ? 25.077 -3.548 -52.170 1.00 49.41 123 ASN A N 1
ATOM 1058 C CA . ASN A 1 123 ? 26.000 -2.673 -52.902 1.00 49.41 123 ASN A CA 1
ATOM 1059 C C . ASN A 1 123 ? 25.764 -1.171 -52.662 1.00 49.41 123 ASN A C 1
ATOM 1061 O O . ASN A 1 123 ? 26.735 -0.416 -52.579 1.00 49.41 123 ASN A O 1
ATOM 1065 N N . ASP A 1 124 ? 24.516 -0.734 -52.485 1.00 48.34 124 ASP A N 1
ATOM 1066 C CA . ASP A 1 124 ? 24.198 0.670 -52.191 1.00 48.34 124 ASP A CA 1
ATOM 1067 C C . ASP A 1 124 ? 24.455 1.001 -50.714 1.00 48.34 124 ASP A C 1
ATOM 1069 O O . ASP A 1 124 ? 24.853 2.122 -50.384 1.00 48.34 124 ASP A O 1
ATOM 1073 N N . GLN A 1 125 ? 24.343 0.004 -49.827 1.00 43.47 125 GLN A N 1
ATOM 1074 C CA . GLN A 1 125 ? 24.749 0.124 -48.426 1.00 43.47 125 GLN A CA 1
ATOM 1075 C C . GLN A 1 125 ? 26.249 0.407 -48.293 1.00 43.47 125 GLN A C 1
ATOM 1077 O O . GLN A 1 125 ? 26.620 1.280 -47.520 1.00 43.47 125 GLN A O 1
ATOM 1082 N N . VAL A 1 126 ? 27.130 -0.243 -49.063 1.00 45.25 126 VAL A N 1
ATOM 1083 C CA . VAL A 1 126 ? 28.586 0.009 -48.988 1.00 45.25 126 VAL A CA 1
ATOM 1084 C C . VAL A 1 126 ? 28.935 1.443 -49.413 1.00 45.25 126 VAL A C 1
ATOM 1086 O O . VAL A 1 126 ? 29.763 2.096 -48.772 1.00 45.25 126 VAL A O 1
ATOM 1089 N N . GLY A 1 127 ? 28.275 1.969 -50.452 1.00 43.12 127 GLY A N 1
ATOM 1090 C CA . GLY A 1 127 ? 28.436 3.358 -50.895 1.00 43.12 127 GLY A CA 1
ATOM 1091 C C . GLY A 1 127 ? 27.904 4.370 -49.876 1.00 43.12 127 GLY A C 1
ATOM 1092 O O . GLY A 1 127 ? 28.605 5.321 -49.521 1.00 43.12 127 GLY A O 1
ATOM 1093 N N . ALA A 1 128 ? 26.704 4.132 -49.341 1.00 44.66 128 ALA A N 1
ATOM 1094 C CA . ALA A 1 128 ? 26.100 4.967 -48.306 1.00 44.66 128 ALA A CA 1
ATOM 1095 C C . ALA A 1 128 ? 26.891 4.922 -46.989 1.00 44.66 128 ALA A C 1
ATOM 1097 O O . ALA A 1 128 ? 27.103 5.966 -46.380 1.00 44.66 128 ALA A O 1
ATOM 1098 N N . ILE A 1 129 ? 27.410 3.755 -46.591 1.00 45.28 129 ILE A N 1
ATOM 1099 C CA . ILE A 1 129 ? 28.292 3.574 -45.430 1.00 45.28 129 ILE A CA 1
ATOM 1100 C C . ILE A 1 129 ? 29.618 4.298 -45.650 1.00 45.28 129 ILE A C 1
ATOM 1102 O O . ILE A 1 129 ? 30.109 4.929 -44.722 1.00 45.28 129 ILE A O 1
ATOM 1106 N N . LYS A 1 130 ? 30.197 4.278 -46.857 1.00 47.91 130 LYS A N 1
ATOM 1107 C CA . LYS A 1 130 ? 31.423 5.035 -47.159 1.00 47.91 130 LYS A CA 1
ATOM 1108 C C . LYS A 1 130 ? 31.194 6.547 -47.053 1.00 47.91 130 LYS A C 1
ATOM 1110 O O . LYS A 1 130 ? 31.984 7.234 -46.410 1.00 47.91 130 LYS A O 1
ATOM 1115 N N . ILE A 1 131 ? 30.092 7.053 -47.608 1.00 46.91 131 ILE A N 1
ATOM 1116 C CA . ILE A 1 131 ? 29.722 8.477 -47.542 1.00 46.91 131 ILE A CA 1
ATOM 1117 C C . ILE A 1 131 ? 29.365 8.888 -46.106 1.00 46.91 131 ILE A C 1
ATOM 1119 O O . ILE A 1 131 ? 29.776 9.953 -45.642 1.00 46.91 131 ILE A O 1
ATOM 1123 N N . ALA A 1 132 ? 28.630 8.044 -45.378 1.00 45.00 132 ALA A N 1
ATOM 1124 C CA . ALA A 1 132 ? 28.324 8.246 -43.969 1.00 45.00 132 ALA A CA 1
ATOM 1125 C C . ALA A 1 132 ? 29.610 8.233 -43.137 1.00 45.00 132 ALA A C 1
ATOM 1127 O O . ALA A 1 132 ? 29.831 9.167 -42.382 1.00 45.00 132 ALA A O 1
ATOM 1128 N N . ARG A 1 133 ? 30.516 7.272 -43.347 1.00 46.31 133 ARG A N 1
ATOM 1129 C CA . ARG A 1 133 ? 31.841 7.202 -42.712 1.00 46.31 133 ARG A CA 1
ATOM 1130 C C . ARG A 1 133 ? 32.656 8.463 -42.973 1.00 46.31 133 ARG A C 1
ATOM 1132 O O . ARG A 1 133 ? 33.215 9.006 -42.033 1.00 46.31 133 ARG A O 1
ATOM 1139 N N . GLU A 1 134 ? 32.710 8.971 -44.200 1.00 50.03 134 GLU A N 1
ATOM 1140 C CA . GLU A 1 134 ? 33.435 10.212 -44.514 1.00 50.03 134 GLU A CA 1
ATOM 1141 C C . GLU A 1 134 ? 32.792 11.447 -43.861 1.00 50.03 134 GLU A C 1
ATOM 1143 O O . GLU A 1 134 ? 33.503 12.313 -43.344 1.00 50.03 134 GLU A O 1
ATOM 1148 N N . ARG A 1 135 ? 31.454 11.517 -43.796 1.00 47.59 135 ARG A N 1
ATOM 1149 C CA . ARG A 1 135 ? 30.733 12.577 -43.064 1.00 47.59 135 ARG A CA 1
ATOM 1150 C C . ARG A 1 135 ? 30.932 12.483 -41.553 1.00 47.59 135 ARG A C 1
ATOM 1152 O O . ARG A 1 135 ? 31.100 13.519 -40.915 1.00 47.59 135 ARG A O 1
ATOM 1159 N N . ILE A 1 136 ? 30.948 11.272 -41.003 1.00 47.75 136 ILE A N 1
ATOM 1160 C CA . ILE A 1 136 ? 31.232 10.983 -39.595 1.00 47.75 136 ILE A CA 1
ATOM 1161 C C . ILE A 1 136 ? 32.675 11.373 -39.290 1.00 47.75 136 ILE A C 1
ATOM 1163 O O . ILE A 1 136 ? 32.886 12.185 -38.407 1.00 47.75 136 ILE A O 1
ATOM 1167 N N . ILE A 1 137 ? 33.662 10.943 -40.080 1.00 46.91 137 ILE A N 1
ATOM 1168 C CA . ILE A 1 137 ? 35.072 11.344 -39.932 1.00 46.91 137 ILE A CA 1
ATOM 1169 C C . ILE A 1 137 ? 35.224 12.872 -40.021 1.00 46.91 137 ILE A C 1
ATOM 1171 O O . ILE A 1 137 ? 35.967 13.470 -39.244 1.00 46.91 137 ILE A O 1
ATOM 1175 N N . SER A 1 138 ? 34.517 13.530 -40.944 1.00 49.47 138 SER A N 1
ATOM 1176 C CA . SER A 1 138 ? 34.550 14.988 -41.115 1.00 49.47 138 SER A CA 1
ATOM 1177 C C . SER A 1 138 ? 33.954 15.745 -39.922 1.00 49.47 138 SER A C 1
ATOM 1179 O O . SER A 1 138 ? 34.557 16.709 -39.444 1.00 49.47 138 SER A O 1
ATOM 1181 N N . ARG A 1 139 ? 32.791 15.307 -39.420 1.00 47.62 139 ARG A N 1
ATOM 1182 C CA . ARG A 1 139 ? 32.122 15.913 -38.257 1.00 47.62 139 ARG A CA 1
ATOM 1183 C C . ARG A 1 139 ? 32.855 15.600 -36.963 1.00 47.62 139 ARG A C 1
ATOM 1185 O O . ARG A 1 139 ? 33.092 16.494 -36.164 1.00 47.62 139 ARG A O 1
ATOM 1192 N N . ALA A 1 140 ? 33.293 14.367 -36.797 1.00 43.81 140 ALA A N 1
ATOM 1193 C CA . ALA A 1 140 ? 33.914 13.905 -35.579 1.00 43.81 140 ALA A CA 1
ATOM 1194 C C . ALA A 1 140 ? 35.373 14.397 -35.448 1.00 43.81 140 ALA A C 1
ATOM 1196 O O . ALA A 1 140 ? 35.817 14.707 -34.354 1.00 43.81 140 ALA A O 1
ATOM 1197 N N . ASN A 1 141 ? 36.095 14.700 -36.538 1.00 47.91 141 ASN A N 1
ATOM 1198 C CA . ASN A 1 141 ? 37.345 15.484 -36.444 1.00 47.91 141 ASN A CA 1
ATOM 1199 C C . ASN A 1 141 ? 37.165 16.876 -35.785 1.00 47.91 141 ASN A C 1
ATOM 1201 O O . ASN A 1 141 ? 38.161 17.487 -35.380 1.00 47.91 141 ASN A O 1
ATOM 1205 N N . LYS A 1 142 ? 35.930 17.392 -35.686 1.00 51.91 142 LYS A N 1
ATOM 1206 C CA . LYS A 1 142 ? 35.604 18.663 -35.018 1.00 51.91 142 LYS A CA 1
ATOM 1207 C C . LYS A 1 142 ? 35.186 18.490 -33.554 1.00 51.91 142 LYS A C 1
ATOM 1209 O O . LYS A 1 142 ? 35.191 19.481 -32.833 1.00 51.91 142 LYS A O 1
ATOM 1214 N N . ASP A 1 143 ? 34.893 17.267 -33.121 1.00 52.19 143 ASP A N 1
ATOM 1215 C CA . ASP A 1 143 ? 34.348 16.949 -31.800 1.00 52.19 143 ASP A CA 1
ATOM 1216 C C . ASP A 1 143 ? 35.459 16.517 -30.821 1.00 52.19 143 ASP A C 1
ATOM 1218 O O . ASP A 1 143 ? 36.367 15.753 -31.173 1.00 52.19 143 ASP A O 1
ATOM 1222 N N . THR A 1 144 ? 35.439 17.036 -29.592 1.00 53.94 144 THR A N 1
ATOM 1223 C CA . THR A 1 144 ? 36.489 16.817 -28.578 1.00 53.94 144 THR A CA 1
ATOM 1224 C C . THR A 1 144 ? 36.552 15.366 -28.111 1.00 53.94 144 THR A C 1
ATOM 1226 O O . THR A 1 144 ? 37.648 14.850 -27.887 1.00 53.94 144 THR A O 1
ATOM 1229 N N . PHE A 1 145 ? 35.407 14.683 -28.065 1.00 53.41 145 PHE A N 1
ATOM 1230 C CA . PHE A 1 145 ? 35.300 13.259 -27.737 1.00 53.41 145 PHE A CA 1
ATOM 1231 C C . PHE A 1 145 ? 36.017 12.373 -28.772 1.00 53.41 145 PHE A C 1
ATOM 1233 O O . PHE A 1 145 ? 36.812 11.492 -28.440 1.00 53.41 145 PHE A O 1
ATOM 1240 N N . T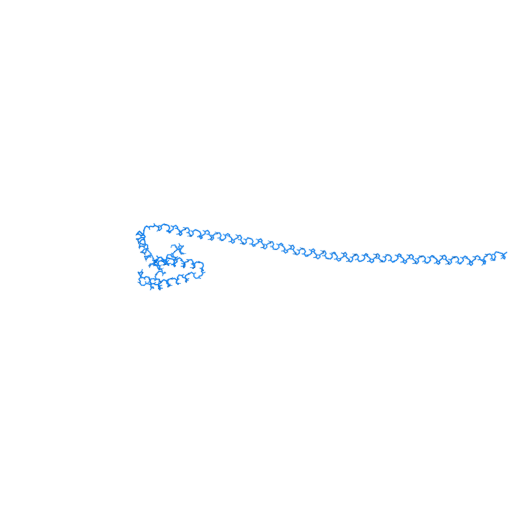YR A 1 146 ? 35.834 12.670 -30.059 1.00 52.00 146 TYR A N 1
ATOM 1241 C CA . TYR A 1 146 ? 36.409 11.884 -31.150 1.00 52.00 146 TYR A CA 1
ATOM 1242 C C . TYR A 1 146 ? 37.897 12.176 -31.394 1.00 52.00 146 TYR A C 1
ATOM 1244 O O . TYR A 1 146 ? 38.633 11.300 -31.846 1.00 52.00 146 TYR A O 1
ATOM 1252 N N . LYS A 1 147 ? 38.389 13.374 -31.044 1.00 54.38 147 LYS A N 1
ATOM 1253 C CA . LYS A 1 147 ? 39.840 13.633 -30.957 1.00 54.38 147 LYS A CA 1
ATOM 1254 C C . LYS A 1 147 ? 40.508 12.774 -29.878 1.00 54.38 147 LYS A C 1
ATOM 1256 O O . LYS A 1 147 ? 41.630 12.322 -30.098 1.00 54.38 147 LYS A O 1
ATOM 1261 N N . GLY A 1 148 ? 39.814 12.520 -28.764 1.00 53.00 148 GLY A N 1
ATOM 1262 C CA . GLY A 1 148 ? 40.250 11.587 -27.720 1.00 53.00 148 GLY A CA 1
ATOM 1263 C C . GLY A 1 148 ? 40.402 10.162 -28.256 1.00 53.00 148 GLY A C 1
ATOM 1264 O O . GLY A 1 148 ? 41.478 9.582 -28.155 1.00 53.00 148 GLY A O 1
ATOM 1265 N N . LEU A 1 149 ? 39.375 9.654 -28.941 1.00 51.69 149 LEU A N 1
ATOM 1266 C CA . LEU A 1 149 ? 39.381 8.337 -29.597 1.00 51.69 149 LEU A CA 1
ATOM 1267 C C . LEU A 1 149 ? 40.443 8.199 -30.705 1.00 51.69 149 LEU A C 1
ATOM 1269 O O . LEU A 1 149 ? 41.154 7.199 -30.778 1.00 51.69 149 LEU A O 1
ATOM 1273 N N . LYS A 1 150 ? 40.612 9.227 -31.543 1.00 49.03 150 LYS A N 1
ATOM 1274 C CA . LYS A 1 150 ? 41.575 9.239 -32.657 1.00 49.03 150 LYS A CA 1
ATOM 1275 C C . LYS A 1 150 ? 43.040 9.217 -32.205 1.00 49.03 150 LYS A C 1
ATOM 1277 O O . LYS A 1 150 ? 43.887 8.706 -32.931 1.00 49.03 150 LYS A O 1
ATOM 1282 N N . ASN A 1 151 ? 43.352 9.765 -31.030 1.00 47.97 151 ASN A N 1
ATOM 1283 C CA . ASN A 1 151 ? 44.707 9.699 -30.472 1.00 47.97 151 ASN A CA 1
ATOM 1284 C C . ASN A 1 151 ? 45.070 8.294 -29.964 1.00 47.97 151 ASN A C 1
ATOM 1286 O O . ASN A 1 151 ? 46.258 7.992 -29.850 1.00 47.97 151 ASN A O 1
ATOM 1290 N N . VAL A 1 152 ? 44.072 7.445 -29.699 1.00 47.91 152 VAL A N 1
ATOM 1291 C CA . VAL A 1 152 ? 44.267 6.060 -29.250 1.00 47.91 152 VAL A CA 1
ATOM 1292 C C . VAL A 1 152 ? 44.408 5.107 -30.444 1.00 47.91 152 VAL A C 1
ATOM 1294 O O . VAL A 1 152 ? 45.287 4.252 -30.429 1.00 47.91 152 VAL A O 1
ATOM 1297 N N . SER A 1 153 ? 43.643 5.298 -31.527 1.00 46.28 153 SER A N 1
ATOM 1298 C CA . SER A 1 153 ? 43.672 4.407 -32.700 1.00 46.28 153 SER A CA 1
ATOM 1299 C C . SER A 1 153 ? 44.339 5.073 -33.912 1.00 46.28 153 SER A C 1
ATOM 1301 O O . SER A 1 153 ? 43.707 5.826 -34.659 1.00 46.28 153 SER A O 1
ATOM 1303 N N . LYS A 1 154 ? 45.629 4.816 -34.145 1.00 45.06 154 LYS A N 1
ATOM 1304 C CA . LYS A 1 154 ? 46.386 5.483 -35.221 1.00 45.06 154 LYS A CA 1
ATOM 1305 C C . LYS A 1 154 ? 45.874 5.228 -36.647 1.00 45.06 154 LYS A C 1
ATOM 1307 O O . LYS A 1 154 ? 46.238 6.010 -37.513 1.00 45.06 154 LYS A O 1
ATOM 1312 N N . GLU A 1 155 ? 44.999 4.255 -36.909 1.00 46.09 155 GLU A N 1
ATOM 1313 C CA . GLU A 1 155 ? 44.414 4.012 -38.238 1.00 46.09 155 GLU A CA 1
ATOM 1314 C C . GLU A 1 155 ? 43.047 3.302 -38.122 1.00 46.09 155 GLU A C 1
ATOM 1316 O O . GLU A 1 155 ? 42.961 2.163 -37.681 1.00 46.09 155 GLU A O 1
ATOM 1321 N N . PHE A 1 156 ? 41.959 3.947 -38.569 1.00 47.78 156 PHE A N 1
ATOM 1322 C CA . PHE A 1 156 ? 40.569 3.430 -38.568 1.00 47.78 156 PHE A CA 1
ATOM 1323 C C . PHE A 1 156 ? 40.325 2.236 -39.525 1.00 47.78 156 PHE A C 1
ATOM 1325 O O . PHE A 1 156 ? 39.191 2.008 -39.963 1.00 47.78 156 PHE A O 1
ATOM 1332 N N . THR A 1 157 ? 41.371 1.529 -39.945 1.00 47.12 157 THR A N 1
ATOM 1333 C CA . THR A 1 157 ? 41.324 0.527 -41.022 1.00 47.12 157 THR A CA 1
ATOM 1334 C C . THR A 1 157 ? 41.516 -0.900 -40.525 1.00 47.12 157 THR A C 1
ATOM 1336 O O . THR A 1 157 ? 41.121 -1.822 -41.233 1.00 47.12 157 THR A O 1
ATOM 1339 N N . ILE A 1 158 ? 42.042 -1.093 -39.312 1.00 51.16 158 ILE A N 1
ATOM 1340 C CA . ILE A 1 158 ? 42.200 -2.409 -38.685 1.00 51.16 158 ILE A CA 1
ATOM 1341 C C . ILE A 1 158 ? 41.674 -2.294 -37.255 1.00 51.16 158 ILE A C 1
ATOM 1343 O O . ILE A 1 158 ? 42.254 -1.581 -36.447 1.00 51.16 158 ILE A O 1
ATOM 1347 N N . VAL A 1 159 ? 40.548 -2.951 -36.970 1.00 56.56 159 VAL A N 1
ATOM 1348 C CA . VAL A 1 159 ? 40.015 -3.082 -35.607 1.00 56.56 159 VAL A CA 1
ATOM 1349 C C . VAL A 1 159 ? 40.620 -4.340 -35.010 1.00 56.56 159 VAL A C 1
ATOM 1351 O O . VAL A 1 159 ? 40.402 -5.430 -35.545 1.00 56.56 159 VAL A O 1
ATOM 1354 N N . THR A 1 160 ? 41.388 -4.200 -33.936 1.00 60.38 160 THR A N 1
ATOM 1355 C CA . THR A 1 160 ? 41.867 -5.353 -33.172 1.00 60.38 160 THR A CA 1
ATOM 1356 C C . THR A 1 160 ? 40.840 -5.747 -32.103 1.00 60.38 160 THR A C 1
ATOM 1358 O O . THR A 1 160 ? 40.024 -4.917 -31.698 1.00 60.38 160 THR A O 1
ATOM 1361 N N . PRO A 1 161 ? 40.838 -7.006 -31.630 1.00 64.69 161 PRO A N 1
ATOM 1362 C CA . PRO A 1 161 ? 40.002 -7.410 -30.498 1.00 64.69 161 PRO A CA 1
ATOM 1363 C C . PRO A 1 161 ? 40.238 -6.550 -29.245 1.00 64.69 161 PRO A C 1
ATOM 1365 O O . PRO A 1 161 ? 39.288 -6.238 -28.534 1.00 64.69 161 PRO A O 1
ATOM 1368 N N . ASP A 1 162 ? 41.472 -6.091 -29.028 1.00 65.44 162 ASP A N 1
ATOM 1369 C CA . ASP A 1 162 ? 41.827 -5.226 -27.898 1.00 65.44 162 ASP A CA 1
ATOM 1370 C C . ASP A 1 162 ? 41.154 -3.844 -28.007 1.00 65.44 162 ASP A C 1
ATOM 1372 O O . ASP A 1 162 ? 40.690 -3.292 -27.009 1.00 65.44 162 ASP A O 1
ATOM 1376 N N . ASP A 1 163 ? 41.006 -3.311 -29.225 1.00 63.28 163 ASP A N 1
ATOM 1377 C CA . ASP A 1 163 ? 40.292 -2.051 -29.467 1.00 63.28 163 ASP A CA 1
ATOM 1378 C C . ASP A 1 163 ? 38.799 -2.155 -29.127 1.00 63.28 163 ASP A C 1
ATOM 1380 O O . ASP A 1 163 ? 38.187 -1.177 -28.695 1.00 63.28 163 ASP A O 1
ATOM 1384 N N . VAL A 1 164 ? 38.193 -3.331 -29.321 1.00 68.19 164 VAL A N 1
ATOM 1385 C CA . VAL A 1 164 ? 36.781 -3.574 -28.991 1.00 68.19 164 VAL A CA 1
ATOM 1386 C C . VAL A 1 164 ? 36.564 -3.483 -27.486 1.00 68.19 164 VAL A C 1
ATOM 1388 O O . VAL A 1 164 ? 35.623 -2.812 -27.060 1.00 68.19 164 VAL A O 1
ATOM 1391 N N . GLU A 1 165 ? 37.441 -4.106 -26.699 1.00 72.94 165 GLU A N 1
ATOM 1392 C CA . GLU A 1 165 ? 37.366 -4.112 -25.236 1.00 72.94 165 GLU A CA 1
ATOM 1393 C C . GLU A 1 165 ? 37.641 -2.728 -24.640 1.00 72.94 165 GLU A C 1
ATOM 1395 O O . GLU A 1 165 ? 36.920 -2.282 -23.748 1.00 72.94 165 GLU A O 1
ATOM 1400 N N . VAL A 1 166 ? 38.622 -1.993 -25.178 1.00 73.88 166 VAL A N 1
ATOM 1401 C CA . VAL A 1 166 ? 38.928 -0.623 -24.728 1.00 73.88 166 VAL A CA 1
ATOM 1402 C C . VAL A 1 166 ? 37.742 0.316 -24.964 1.00 73.88 166 VAL A C 1
ATOM 1404 O O . VAL A 1 166 ? 37.373 1.093 -24.084 1.00 73.88 166 VAL A O 1
ATOM 1407 N N . VAL A 1 167 ? 37.110 0.237 -26.137 1.00 71.25 167 VAL A N 1
ATOM 1408 C CA . VAL A 1 167 ? 35.937 1.063 -26.461 1.00 71.25 167 VAL A CA 1
ATOM 1409 C C . VAL A 1 167 ? 34.717 0.646 -25.642 1.00 71.25 167 VAL A C 1
ATOM 1411 O O . VAL A 1 167 ? 33.964 1.510 -25.192 1.00 71.25 167 VAL A O 1
ATOM 1414 N N . ARG A 1 168 ? 34.542 -0.659 -25.409 1.00 79.88 168 ARG A N 1
ATOM 1415 C CA . ARG A 1 168 ? 33.485 -1.203 -24.552 1.00 79.88 168 ARG A CA 1
ATOM 1416 C C . ARG A 1 168 ? 33.603 -0.652 -23.135 1.00 79.88 168 ARG A C 1
ATOM 1418 O O . ARG A 1 168 ? 32.649 -0.061 -22.643 1.00 79.88 168 ARG A O 1
ATOM 1425 N N . HIS A 1 169 ? 34.787 -0.749 -22.531 1.00 77.88 169 HIS A N 1
ATOM 1426 C CA . HIS A 1 169 ? 35.062 -0.215 -21.197 1.00 77.88 169 HIS A CA 1
ATOM 1427 C C . HIS A 1 169 ? 34.784 1.288 -21.115 1.00 77.88 169 HIS A C 1
ATOM 1429 O O . HIS A 1 169 ? 34.120 1.754 -20.194 1.00 77.88 169 HIS A O 1
ATOM 1435 N N . TYR A 1 170 ? 35.233 2.047 -22.116 1.00 74.19 170 TYR A N 1
ATOM 1436 C CA . TYR A 1 170 ? 35.005 3.487 -22.153 1.00 74.19 170 TYR A CA 1
ATOM 1437 C C . TYR A 1 170 ? 33.515 3.848 -22.250 1.00 74.19 170 TYR A C 1
ATOM 1439 O O . TYR A 1 170 ? 33.070 4.790 -21.602 1.00 74.19 170 TYR A O 1
ATOM 1447 N N . LEU A 1 171 ? 32.715 3.091 -23.011 1.00 72.44 171 LEU A N 1
ATOM 1448 C CA . LEU A 1 171 ? 31.263 3.279 -23.032 1.00 72.44 171 LEU A CA 1
ATOM 1449 C C . LEU A 1 171 ? 30.618 2.914 -21.690 1.00 72.44 171 LEU A C 1
ATOM 1451 O O . LEU A 1 171 ? 29.724 3.629 -21.251 1.00 72.44 171 LEU A O 1
ATOM 1455 N N . GLN A 1 172 ? 31.057 1.840 -21.031 1.00 77.81 172 GLN A N 1
ATOM 1456 C CA . GLN A 1 172 ? 30.538 1.466 -19.709 1.00 77.81 172 GLN A CA 1
ATOM 1457 C C . GLN A 1 172 ? 30.782 2.572 -18.680 1.00 77.81 172 GLN A C 1
ATOM 1459 O O . GLN A 1 172 ? 29.861 2.959 -17.968 1.00 77.81 172 GLN A O 1
ATOM 1464 N N . GLU A 1 173 ? 31.981 3.156 -18.665 1.00 78.06 173 GLU A N 1
ATOM 1465 C CA . GLU A 1 173 ? 32.308 4.281 -17.781 1.00 78.06 173 GLU A CA 1
ATOM 1466 C C . GLU A 1 173 ? 31.419 5.512 -18.019 1.00 78.06 173 GLU A C 1
ATOM 1468 O O . GLU A 1 173 ? 31.102 6.224 -17.070 1.00 78.06 173 GLU A O 1
ATOM 1473 N N . GLN A 1 174 ? 30.978 5.764 -19.258 1.00 70.62 174 GLN A N 1
ATOM 1474 C CA . GLN A 1 174 ? 30.079 6.886 -19.569 1.00 70.62 174 GLN A CA 1
ATOM 1475 C C . GLN A 1 174 ? 28.646 6.686 -19.050 1.00 70.62 174 GLN A C 1
ATOM 1477 O O . GLN A 1 174 ? 27.930 7.669 -18.869 1.00 70.62 174 GLN A O 1
ATOM 1482 N N . PHE A 1 175 ? 28.213 5.443 -18.819 1.00 68.44 175 PHE A N 1
ATOM 1483 C CA . PHE A 1 175 ? 26.836 5.114 -18.424 1.00 68.44 175 PHE A CA 1
ATOM 1484 C C . PHE A 1 175 ? 26.733 4.423 -17.056 1.00 68.44 175 PHE A C 1
ATOM 1486 O O . PHE A 1 175 ? 25.655 3.948 -16.700 1.00 68.44 175 PHE A O 1
ATOM 1493 N N . ILE A 1 176 ? 27.817 4.423 -16.273 1.00 66.62 176 ILE A N 1
ATOM 1494 C CA . ILE A 1 176 ? 27.956 3.686 -15.005 1.00 66.62 176 ILE A CA 1
ATOM 1495 C C . ILE A 1 176 ? 26.896 4.041 -13.946 1.00 66.62 176 ILE A C 1
ATOM 1497 O O . ILE A 1 176 ? 26.590 3.239 -13.068 1.00 66.62 176 ILE A O 1
ATOM 1501 N N . ASP A 1 177 ? 26.295 5.229 -14.040 1.00 61.09 177 ASP A N 1
ATOM 1502 C CA . ASP A 1 177 ? 25.273 5.705 -13.102 1.00 61.09 177 ASP A CA 1
ATOM 1503 C C . ASP A 1 177 ? 23.844 5.210 -13.437 1.00 61.09 177 ASP A C 1
ATOM 1505 O O . ASP A 1 177 ? 22.905 5.465 -12.678 1.00 61.09 177 ASP A O 1
ATOM 1509 N N . ASN A 1 178 ? 23.642 4.502 -14.561 1.00 69.56 178 ASN A N 1
ATOM 1510 C CA . ASN A 1 178 ? 22.336 3.994 -14.999 1.00 69.56 178 ASN A CA 1
ATOM 1511 C C . ASN A 1 178 ? 22.426 2.556 -15.544 1.00 69.56 178 ASN A C 1
ATOM 1513 O O . ASN A 1 178 ? 22.511 2.349 -16.754 1.00 69.56 178 ASN A O 1
ATOM 1517 N N . ASN A 1 179 ? 22.319 1.570 -14.646 1.00 71.25 179 ASN A N 1
ATOM 1518 C CA . ASN A 1 179 ? 22.455 0.136 -14.951 1.00 71.25 179 ASN A CA 1
ATOM 1519 C C . ASN A 1 179 ? 21.564 -0.365 -16.105 1.00 71.25 179 ASN A C 1
ATOM 1521 O O . ASN A 1 179 ? 22.002 -1.192 -16.904 1.00 71.25 179 ASN A O 1
ATOM 1525 N N . ASP A 1 180 ? 20.319 0.114 -16.212 1.00 60.34 180 ASP A N 1
ATOM 1526 C CA . ASP A 1 180 ? 19.399 -0.323 -17.274 1.00 60.34 180 ASP A CA 1
ATOM 1527 C C . ASP A 1 180 ? 19.804 0.254 -18.639 1.00 60.34 180 ASP A C 1
ATOM 1529 O O . ASP A 1 180 ? 19.699 -0.421 -19.668 1.00 60.34 180 ASP A O 1
ATOM 1533 N N . CYS A 1 181 ? 20.287 1.500 -18.652 1.00 62.59 181 CYS A N 1
ATOM 1534 C CA . CYS A 1 181 ? 20.807 2.146 -19.853 1.00 62.59 181 CYS A CA 1
ATOM 1535 C C . CYS A 1 181 ? 22.143 1.523 -20.268 1.00 62.59 181 CYS A C 1
ATOM 1537 O O . CYS A 1 181 ? 22.299 1.150 -21.427 1.00 62.59 181 CYS A O 1
ATOM 1539 N N . GLU A 1 182 ? 23.065 1.317 -19.326 1.00 72.31 182 GLU A N 1
ATOM 1540 C CA . GLU A 1 182 ? 24.344 0.647 -19.568 1.00 72.31 182 GLU A CA 1
ATOM 1541 C C . GLU A 1 182 ? 24.125 -0.732 -20.204 1.00 72.31 182 GLU A C 1
ATOM 1543 O O . GLU A 1 182 ? 24.676 -1.019 -21.267 1.00 72.31 182 GLU A O 1
ATOM 1548 N N . ALA A 1 183 ? 23.250 -1.560 -19.622 1.00 69.06 183 ALA A N 1
ATOM 1549 C CA . ALA A 1 183 ? 22.953 -2.891 -20.142 1.00 69.06 183 ALA A CA 1
ATOM 1550 C C . ALA A 1 183 ? 22.362 -2.848 -21.561 1.00 69.06 183 ALA A C 1
ATOM 1552 O O . ALA A 1 183 ? 22.694 -3.688 -22.402 1.00 69.06 183 ALA A O 1
ATOM 1553 N N . PHE A 1 184 ? 21.496 -1.877 -21.857 1.00 65.12 184 PHE A N 1
ATOM 1554 C CA . PHE A 1 184 ? 20.958 -1.687 -23.203 1.00 65.12 184 PHE A CA 1
ATOM 1555 C C . PHE A 1 184 ? 22.049 -1.265 -24.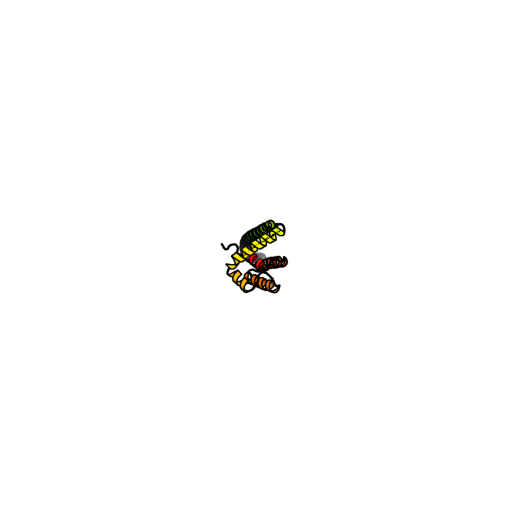198 1.00 65.12 184 PHE A C 1
ATOM 1557 O O . PHE A 1 184 ? 22.185 -1.880 -25.257 1.00 65.12 184 PHE A O 1
ATOM 1564 N N . VAL A 1 185 ? 22.859 -0.264 -23.847 1.00 68.88 185 VAL A N 1
ATOM 1565 C CA . VAL A 1 185 ? 23.935 0.264 -24.697 1.00 68.88 185 VAL A CA 1
ATOM 1566 C C . VAL A 1 185 ? 24.988 -0.802 -24.976 1.00 68.88 185 VAL A C 1
ATOM 1568 O O . VAL A 1 185 ? 25.383 -0.962 -26.130 1.00 68.88 185 VAL A O 1
ATOM 1571 N N . MET A 1 186 ? 25.381 -1.582 -23.966 1.00 79.00 186 MET A N 1
ATOM 1572 C CA . MET A 1 186 ? 26.336 -2.681 -24.131 1.00 79.00 186 MET A CA 1
ATOM 1573 C C . MET A 1 186 ? 25.786 -3.787 -25.028 1.00 79.00 186 MET A C 1
ATOM 1575 O O . MET A 1 186 ? 26.474 -4.222 -25.945 1.00 79.00 186 MET A O 1
ATOM 1579 N N . ASN A 1 187 ? 24.521 -4.182 -24.852 1.00 68.62 187 ASN A N 1
ATOM 1580 C CA . ASN A 1 187 ? 23.906 -5.194 -25.714 1.00 68.62 187 ASN A CA 1
ATOM 1581 C C . ASN A 1 187 ? 23.837 -4.750 -27.183 1.00 68.62 187 ASN A C 1
ATOM 1583 O O . ASN A 1 187 ? 24.072 -5.552 -28.087 1.00 68.62 187 ASN A O 1
ATOM 1587 N N . VAL A 1 188 ? 23.514 -3.479 -27.443 1.00 65.50 188 VAL A N 1
ATOM 1588 C CA . VAL A 1 188 ? 23.476 -2.954 -28.815 1.00 65.50 188 VAL A CA 1
ATOM 1589 C C . VAL A 1 188 ? 24.890 -2.818 -29.385 1.00 65.50 188 VAL A C 1
ATOM 1591 O O . VAL A 1 188 ? 25.103 -3.151 -30.551 1.00 65.50 188 VAL A O 1
ATOM 1594 N N . TYR A 1 189 ? 25.860 -2.385 -28.579 1.00 75.56 189 TYR A N 1
ATOM 1595 C CA . TYR A 1 189 ? 27.265 -2.302 -28.971 1.00 75.56 189 TYR A CA 1
ATOM 1596 C C . TYR A 1 189 ? 27.827 -3.675 -29.363 1.00 75.56 189 TYR A C 1
ATOM 1598 O O . TYR A 1 189 ? 28.306 -3.835 -30.487 1.00 75.56 189 TYR A O 1
ATOM 1606 N N . ASP A 1 190 ? 27.682 -4.678 -28.494 1.00 73.69 190 ASP A N 1
ATOM 1607 C CA . ASP A 1 190 ? 28.171 -6.041 -28.720 1.00 73.69 190 ASP A CA 1
ATOM 1608 C C . ASP A 1 190 ? 27.507 -6.668 -29.963 1.00 73.69 190 ASP A C 1
ATOM 1610 O O . ASP A 1 190 ? 28.166 -7.324 -30.774 1.00 73.69 190 ASP A O 1
ATOM 1614 N N . LEU A 1 191 ? 26.214 -6.393 -30.191 1.00 66.19 191 LEU A N 1
ATOM 1615 C CA . LEU A 1 191 ? 25.494 -6.833 -31.390 1.00 66.19 191 LEU A CA 1
ATOM 1616 C C . LEU A 1 191 ? 26.030 -6.179 -32.675 1.00 66.19 191 LEU A C 1
ATOM 1618 O O . LEU A 1 191 ? 26.145 -6.849 -33.704 1.00 66.19 191 LEU A O 1
ATOM 1622 N N . LEU A 1 192 ? 26.323 -4.876 -32.647 1.00 60.19 192 LEU A N 1
ATOM 1623 C CA . LEU A 1 192 ? 26.837 -4.140 -33.807 1.00 60.19 192 LEU A CA 1
ATOM 1624 C C . LEU A 1 192 ? 28.263 -4.575 -34.150 1.00 60.19 192 LEU A C 1
ATOM 1626 O O . LEU A 1 192 ? 28.555 -4.849 -35.317 1.00 60.19 192 LEU A O 1
ATOM 1630 N N . VAL A 1 193 ? 29.124 -4.712 -33.141 1.00 67.19 193 VAL A N 1
ATOM 1631 C CA . VAL A 1 193 ? 30.488 -5.221 -33.320 1.00 67.19 193 VAL A CA 1
ATOM 1632 C C . VAL A 1 193 ? 30.468 -6.669 -33.821 1.00 67.19 193 VAL A C 1
ATOM 1634 O O . VAL A 1 193 ? 31.173 -6.994 -34.778 1.00 67.19 193 VAL A O 1
ATOM 1637 N N . GLY A 1 194 ? 29.590 -7.520 -33.277 1.00 59.16 194 GLY A N 1
ATOM 1638 C CA . GLY A 1 194 ? 29.397 -8.902 -33.734 1.00 59.16 194 GLY A CA 1
ATOM 1639 C C . GLY A 1 194 ? 28.907 -9.028 -35.185 1.00 59.16 194 GLY A C 1
ATOM 1640 O O . GLY A 1 194 ? 29.131 -10.051 -35.826 1.00 59.16 194 GLY A O 1
ATOM 1641 N N . ARG A 1 195 ? 28.291 -7.975 -35.741 1.00 56.31 195 ARG A N 1
ATOM 1642 C CA . ARG A 1 195 ? 27.905 -7.864 -37.163 1.00 56.31 195 ARG A CA 1
ATOM 1643 C C . ARG A 1 195 ? 28.993 -7.236 -38.046 1.00 56.31 195 ARG A C 1
ATOM 1645 O O . ARG A 1 195 ? 28.705 -6.833 -39.171 1.00 56.31 195 ARG A O 1
ATOM 1652 N N . HIS A 1 196 ? 30.229 -7.163 -37.553 1.00 56.47 196 HIS A N 1
ATOM 1653 C CA . HIS A 1 196 ? 31.396 -6.578 -38.222 1.00 56.47 196 HIS A CA 1
ATOM 1654 C C . HIS A 1 196 ? 31.322 -5.057 -38.451 1.00 56.47 196 HIS A C 1
ATOM 1656 O O . HIS A 1 196 ? 32.030 -4.521 -39.307 1.00 56.47 196 HIS A O 1
ATOM 1662 N N . VAL A 1 197 ? 30.504 -4.331 -37.679 1.00 57.19 197 VAL A N 1
ATOM 1663 C CA . VAL A 1 197 ? 30.568 -2.863 -37.646 1.00 57.19 197 VAL A CA 1
ATOM 1664 C C . VAL A 1 197 ? 31.795 -2.449 -36.832 1.00 57.19 197 VAL A C 1
ATOM 1666 O O . VAL A 1 197 ? 32.074 -3.007 -35.776 1.00 57.19 197 VAL A O 1
ATOM 1669 N N . ASN A 1 198 ? 32.546 -1.463 -37.322 1.00 66.81 198 ASN A N 1
ATOM 1670 C CA . ASN A 1 198 ? 33.716 -0.935 -36.621 1.00 66.81 198 ASN A CA 1
ATOM 1671 C C . ASN A 1 198 ? 33.321 -0.430 -35.214 1.00 66.81 198 ASN A C 1
ATOM 1673 O O . ASN A 1 198 ? 32.395 0.374 -35.098 1.00 66.81 198 ASN A O 1
ATOM 1677 N N . CYS A 1 199 ? 34.020 -0.876 -34.164 1.00 65.88 199 CYS A N 1
ATOM 1678 C CA . CYS A 1 199 ? 33.698 -0.567 -32.764 1.00 65.88 199 CYS A CA 1
ATOM 1679 C C . CYS A 1 199 ? 33.617 0.936 -32.473 1.00 65.88 199 CYS A C 1
ATOM 1681 O O . CYS A 1 199 ? 32.693 1.385 -31.801 1.00 65.88 199 CYS A O 1
ATOM 1683 N N . TYR A 1 200 ? 34.507 1.741 -33.053 1.00 65.00 200 TYR A N 1
ATOM 1684 C CA . TYR A 1 200 ? 34.487 3.195 -32.905 1.00 65.00 200 TYR A CA 1
ATOM 1685 C C . TYR A 1 200 ? 33.251 3.830 -33.549 1.00 65.00 200 TYR A C 1
ATOM 1687 O O . TYR A 1 200 ? 32.701 4.801 -33.033 1.00 65.00 200 TYR A O 1
ATOM 1695 N N . VAL A 1 201 ? 32.791 3.267 -34.670 1.00 61.47 201 VAL A N 1
ATOM 1696 C CA . VAL A 1 201 ? 31.565 3.710 -35.347 1.00 61.47 201 VAL A CA 1
ATOM 1697 C C . VAL A 1 201 ? 30.338 3.301 -34.539 1.00 61.47 201 VAL A C 1
ATOM 1699 O O . VAL A 1 201 ? 29.452 4.127 -34.344 1.00 61.47 201 VAL A O 1
ATOM 1702 N N . ALA A 1 202 ? 30.303 2.071 -34.022 1.00 63.72 202 ALA A N 1
ATOM 1703 C CA . ALA A 1 202 ? 29.222 1.594 -33.162 1.00 63.72 202 ALA A CA 1
ATOM 1704 C C . ALA A 1 202 ? 29.102 2.444 -31.884 1.00 63.72 202 ALA A C 1
ATOM 1706 O O . ALA A 1 202 ? 28.012 2.903 -31.551 1.00 63.72 202 ALA A O 1
ATOM 1707 N N . ALA A 1 203 ? 30.227 2.737 -31.228 1.00 66.31 203 ALA A N 1
ATOM 1708 C CA . ALA A 1 203 ? 30.279 3.600 -30.052 1.00 66.31 203 ALA A CA 1
ATOM 1709 C C . ALA A 1 203 ? 29.804 5.027 -30.346 1.00 66.31 203 ALA A C 1
ATOM 1711 O O . ALA A 1 203 ? 29.017 5.588 -29.589 1.00 66.31 203 ALA A O 1
ATOM 1712 N N . TRP A 1 204 ? 30.228 5.608 -31.470 1.00 65.19 204 TRP A N 1
ATOM 1713 C CA . TRP A 1 204 ? 29.801 6.947 -31.872 1.00 65.19 204 TRP A CA 1
ATOM 1714 C C . TRP A 1 204 ? 28.309 7.008 -32.238 1.00 65.19 204 TRP A C 1
ATOM 1716 O O . TRP A 1 204 ? 27.622 7.961 -31.872 1.00 65.19 204 TRP A O 1
ATOM 1726 N N . MET A 1 205 ? 27.781 5.988 -32.922 1.00 60.72 205 MET A N 1
ATOM 1727 C CA . MET A 1 205 ? 26.347 5.887 -33.223 1.00 60.72 205 MET A CA 1
ATOM 1728 C C . MET A 1 205 ? 25.513 5.800 -31.945 1.00 60.72 205 MET A C 1
ATOM 1730 O O . MET A 1 205 ? 24.507 6.490 -31.827 1.00 60.72 205 MET A O 1
ATOM 1734 N N . LEU A 1 206 ? 25.954 5.007 -30.968 1.00 64.75 206 LEU A N 1
ATOM 1735 C CA . LEU A 1 206 ? 25.287 4.904 -29.671 1.00 64.75 206 LEU A CA 1
ATOM 1736 C C . LEU A 1 206 ? 25.358 6.214 -28.891 1.00 64.75 206 LEU A C 1
ATOM 1738 O O . LEU A 1 206 ? 24.339 6.695 -28.406 1.00 64.75 206 LEU A O 1
ATOM 1742 N N . TYR A 1 207 ? 26.536 6.834 -28.837 1.00 64.31 207 TYR A N 1
ATOM 1743 C CA . TYR A 1 207 ? 26.724 8.121 -28.178 1.00 64.31 207 TYR A CA 1
ATOM 1744 C C . TYR A 1 207 ? 25.806 9.199 -28.768 1.00 64.31 207 TYR A C 1
ATOM 1746 O O . TYR A 1 207 ? 25.097 9.875 -28.029 1.00 64.31 207 TYR A O 1
ATOM 1754 N N . THR A 1 208 ? 25.752 9.314 -30.098 1.00 59.94 208 THR A N 1
ATOM 1755 C CA . THR A 1 208 ? 24.905 10.304 -30.782 1.00 59.94 208 THR A CA 1
ATOM 1756 C C . THR A 1 208 ? 23.415 10.007 -30.672 1.00 59.94 208 THR A C 1
ATOM 1758 O O . THR A 1 208 ? 22.649 10.948 -30.519 1.00 59.94 208 THR A O 1
ATOM 1761 N N . MET A 1 209 ? 22.989 8.741 -30.690 1.00 56.53 209 MET A N 1
ATOM 1762 C CA . MET A 1 209 ? 21.585 8.371 -30.457 1.00 56.53 209 MET A CA 1
ATOM 1763 C C . MET A 1 209 ? 21.105 8.715 -29.043 1.00 56.53 209 MET A C 1
ATOM 1765 O O . MET A 1 209 ? 19.935 9.027 -28.859 1.00 56.53 209 MET A O 1
ATOM 1769 N N . LEU A 1 210 ? 21.993 8.655 -28.050 1.00 57.88 210 LEU A N 1
ATOM 1770 C CA . LEU A 1 210 ? 21.658 8.938 -26.650 1.00 57.88 210 LEU A CA 1
ATOM 1771 C C . LEU A 1 210 ? 21.780 10.426 -26.295 1.00 57.88 210 LEU A C 1
ATOM 1773 O O . LEU A 1 210 ? 21.175 10.869 -25.326 1.00 57.88 210 LEU A O 1
ATOM 1777 N N . HIS A 1 211 ? 22.546 11.192 -27.076 1.00 57.91 211 HIS A N 1
ATOM 1778 C CA . HIS A 1 211 ? 22.815 12.615 -26.849 1.00 57.91 211 HIS A CA 1
ATOM 1779 C C . HIS A 1 211 ? 22.242 13.523 -27.957 1.00 57.91 211 HIS A C 1
ATOM 1781 O O . HIS A 1 211 ? 22.632 14.685 -28.056 1.00 57.91 211 HIS A O 1
ATOM 1787 N N . SER A 1 212 ? 21.317 13.031 -28.795 1.00 46.25 212 SER A N 1
ATOM 1788 C CA . SER A 1 212 ? 20.754 13.775 -29.939 1.00 46.25 212 SER A CA 1
ATOM 1789 C C . SER A 1 212 ? 19.839 14.954 -29.575 1.00 46.25 212 SER A C 1
ATOM 1791 O O . SER A 1 212 ? 19.297 15.582 -30.479 1.00 46.25 212 SER A O 1
ATOM 1793 N N . ASP A 1 213 ? 19.693 15.280 -28.288 1.00 39.88 213 ASP A N 1
ATOM 1794 C CA . ASP A 1 213 ? 19.094 16.540 -27.820 1.00 39.88 213 ASP A CA 1
ATOM 1795 C C . ASP A 1 213 ? 20.113 17.694 -27.715 1.00 39.88 213 ASP A C 1
ATOM 1797 O O . ASP A 1 213 ? 19.767 18.797 -27.285 1.00 39.88 213 ASP A O 1
ATOM 1801 N N . LEU A 1 214 ? 21.373 17.487 -28.115 1.00 35.19 214 LEU A N 1
ATOM 1802 C CA . LEU A 1 214 ? 22.322 18.587 -28.288 1.00 35.19 214 LEU A CA 1
ATOM 1803 C C . LEU A 1 214 ? 22.148 19.228 -29.686 1.00 35.19 214 LEU A C 1
ATOM 1805 O O . LEU A 1 214 ? 22.158 18.501 -30.680 1.00 35.19 214 LEU A O 1
ATOM 1809 N N . PRO A 1 215 ? 21.964 20.563 -29.758 1.00 35.72 215 PRO A N 1
ATOM 1810 C CA . PRO A 1 215 ? 21.622 21.305 -30.978 1.00 35.72 215 PRO A CA 1
ATOM 1811 C C . PRO A 1 215 ? 22.661 21.225 -32.107 1.00 35.72 215 PRO A C 1
ATOM 1813 O O . PRO A 1 215 ? 23.870 21.067 -31.818 1.00 35.72 215 PRO A O 1
#

pLDDT: mean 71.18, std 16.52, range [35.19, 96.19]

Foldseek 3Di:
DVVVVVVCVVVVVVVVVVVVVVVVVVVVVVVVVCVVVVVVVVVVVVVVVVVVVVVVVVVVVVVVVVVVVVVVVVVVVVVVVVVVVVVVVVVVVVVVVVVVVVVVVVLVVVVVVVVVVVPDPPVVNVVVVVVVVVVCVVVLVVPPVSVVVCVVDVDLPDADPVNLVVLLVVLCVVCVVPPVLNVVLSVQLVVCVVVVHRSVVSSVVSVCSVVVPPD

Sequence (215 aa):
MILLFFRWLLRLPLLLLIGTILVGMLIGTYKILTHFWGEDVFEEVVRRKEREKQLSKKMQENKDWERRLSYDQAHLRRKEEELADLREKFKKMNKKLDIEIDEKARLVRDWRQMNEVNTLPLNDQVGAIKIARERIISRANKDTFYKGLKNVSKEFTIVTPDDVEVVRHYLQEQFIDNNDCEAFVMNVYDLLVGRHVNCYVAAWMLYTMLHSDLP

Organism: Limosilactobacillus reuteri (NCBI:txid1598)